Protein AF-A0A812EYT8-F1 (afdb_monomer)

Structure (mmCIF, N/CA/C/O backbone):
data_AF-A0A812EYT8-F1
#
_entry.id   AF-A0A812EYT8-F1
#
loop_
_atom_site.group_PDB
_atom_site.id
_atom_site.type_symbol
_atom_site.label_atom_id
_atom_site.label_alt_id
_atom_site.label_comp_id
_atom_site.label_asym_id
_atom_site.label_entity_id
_atom_site.label_seq_id
_atom_site.pdbx_PDB_ins_code
_atom_site.Cartn_x
_atom_site.Cartn_y
_atom_site.Cartn_z
_atom_site.occupancy
_atom_site.B_iso_or_equiv
_atom_site.auth_seq_id
_atom_site.auth_comp_id
_atom_site.auth_asym_id
_atom_site.auth_atom_id
_atom_site.pdbx_PDB_model_num
ATOM 1 N N . MET A 1 1 ? 37.132 10.161 -86.810 1.00 50.19 1 MET A N 1
ATOM 2 C CA . MET A 1 1 ? 37.418 10.080 -85.357 1.00 50.19 1 MET A CA 1
ATOM 3 C C . MET A 1 1 ? 36.374 9.314 -84.533 1.00 50.19 1 MET A C 1
ATOM 5 O O . MET A 1 1 ? 36.703 8.950 -83.417 1.00 50.19 1 MET A O 1
ATOM 9 N N . LEU A 1 2 ? 35.169 9.003 -85.042 1.00 41.75 2 LEU A N 1
ATOM 10 C CA . LEU A 1 2 ? 34.144 8.268 -84.268 1.00 41.75 2 LEU A CA 1
ATOM 11 C C . LEU A 1 2 ? 34.229 6.723 -84.363 1.00 41.75 2 LEU A C 1
ATOM 13 O O . LEU A 1 2 ? 33.786 6.037 -83.450 1.00 41.75 2 LEU A O 1
ATOM 17 N N . GLY A 1 3 ? 34.845 6.159 -85.412 1.00 46.91 3 GLY A N 1
ATOM 18 C CA . GLY A 1 3 ? 34.936 4.697 -85.600 1.00 46.91 3 GLY A CA 1
ATOM 19 C C . GLY A 1 3 ? 36.041 3.988 -84.799 1.00 46.91 3 GLY A C 1
ATOM 20 O O . GLY A 1 3 ? 35.887 2.832 -84.420 1.00 46.91 3 GLY A O 1
ATOM 21 N N . THR A 1 4 ? 37.146 4.670 -84.490 1.00 48.03 4 THR A N 1
ATOM 22 C CA . THR A 1 4 ? 38.276 4.088 -83.738 1.00 48.03 4 THR A CA 1
ATOM 23 C C . THR A 1 4 ? 38.052 4.089 -82.225 1.00 48.03 4 THR A C 1
ATOM 25 O O . THR A 1 4 ? 38.515 3.183 -81.540 1.00 48.03 4 THR A O 1
ATOM 28 N N . ILE A 1 5 ? 37.281 5.048 -81.703 1.00 48.03 5 ILE A N 1
ATOM 29 C CA . ILE A 1 5 ? 36.939 5.132 -80.276 1.00 48.03 5 ILE A CA 1
ATOM 30 C C . ILE A 1 5 ? 35.943 4.020 -79.895 1.00 48.03 5 ILE A C 1
ATOM 32 O O . ILE A 1 5 ? 36.126 3.350 -78.882 1.00 48.03 5 ILE A O 1
ATOM 36 N N . SER A 1 6 ? 34.949 3.736 -80.746 1.00 55.12 6 SER A N 1
ATOM 37 C CA . SER A 1 6 ? 33.948 2.677 -80.519 1.00 55.12 6 SER A CA 1
ATOM 38 C C . SER A 1 6 ? 34.561 1.270 -80.413 1.00 55.12 6 SER A C 1
ATOM 40 O O . SER A 1 6 ? 34.156 0.481 -79.557 1.00 55.12 6 SER A O 1
ATOM 42 N N . ASN A 1 7 ? 35.595 0.977 -81.208 1.00 54.62 7 ASN A N 1
ATOM 43 C CA . ASN A 1 7 ? 36.263 -0.327 -81.195 1.00 54.62 7 ASN A CA 1
ATOM 44 C C . ASN A 1 7 ? 37.094 -0.561 -79.921 1.00 54.62 7 ASN A C 1
ATOM 46 O O . ASN A 1 7 ? 37.153 -1.682 -79.419 1.00 54.62 7 ASN A O 1
ATOM 50 N N . ILE A 1 8 ? 37.684 0.492 -79.346 1.00 58.50 8 ILE A N 1
ATOM 51 C CA . ILE A 1 8 ? 38.444 0.397 -78.090 1.00 58.50 8 ILE A CA 1
ATOM 52 C C . ILE A 1 8 ? 37.506 0.121 -76.909 1.00 58.50 8 ILE A C 1
ATOM 54 O O . ILE A 1 8 ? 37.803 -0.753 -76.099 1.00 58.50 8 ILE A O 1
ATOM 58 N N . TYR A 1 9 ? 36.347 0.786 -76.837 1.00 56.41 9 TYR A N 1
ATOM 59 C CA . TYR A 1 9 ? 35.366 0.537 -75.773 1.00 56.41 9 TYR A CA 1
ATOM 60 C C . TYR A 1 9 ? 34.752 -0.861 -75.848 1.00 56.41 9 TYR A C 1
ATOM 62 O O . TYR A 1 9 ? 34.592 -1.509 -74.815 1.00 56.41 9 TYR A O 1
ATOM 70 N N . LEU A 1 10 ? 34.460 -1.357 -77.053 1.00 62.00 10 LEU A N 1
ATOM 71 C CA . LEU A 1 10 ? 33.934 -2.710 -77.233 1.00 62.00 10 LEU A CA 1
ATOM 72 C C . LEU A 1 10 ? 34.975 -3.774 -76.855 1.00 62.00 10 LEU A C 1
ATOM 74 O O . LEU A 1 10 ? 34.657 -4.736 -76.158 1.00 62.00 10 LEU A O 1
ATOM 78 N N . THR A 1 11 ? 36.235 -3.561 -77.241 1.00 63.31 11 THR A N 1
ATOM 79 C CA . THR A 1 11 ? 37.340 -4.468 -76.899 1.00 63.31 11 THR A CA 1
ATOM 80 C C . THR A 1 11 ? 37.611 -4.464 -75.393 1.00 63.31 11 THR A C 1
ATOM 82 O O . THR A 1 11 ? 37.747 -5.525 -74.788 1.00 63.31 11 THR A O 1
ATOM 85 N N . LEU A 1 12 ? 37.601 -3.292 -74.752 1.00 57.72 12 LEU A N 1
ATOM 86 C CA . LEU A 1 12 ? 37.785 -3.166 -73.305 1.00 57.72 12 LEU A CA 1
ATOM 87 C C . LEU A 1 12 ? 36.616 -3.791 -72.523 1.00 57.72 12 LEU A C 1
ATOM 89 O O . LEU A 1 12 ? 36.842 -4.477 -71.529 1.00 57.72 12 LEU A O 1
ATOM 93 N N . TYR A 1 13 ? 35.378 -3.636 -73.003 1.00 63.06 13 TYR A N 1
ATOM 94 C CA . TYR A 1 13 ? 34.193 -4.269 -72.419 1.00 63.06 13 TYR A CA 1
ATOM 95 C C . TYR A 1 13 ? 34.270 -5.801 -72.480 1.00 63.06 13 TYR A C 1
ATOM 97 O O . TYR A 1 13 ? 34.048 -6.466 -71.469 1.00 63.06 13 TYR A O 1
ATOM 105 N N . ILE A 1 14 ? 34.653 -6.372 -73.627 1.00 66.50 14 ILE A N 1
ATOM 106 C CA . ILE A 1 14 ? 34.787 -7.828 -73.797 1.00 66.50 14 ILE A CA 1
ATOM 107 C C . ILE A 1 14 ? 35.905 -8.390 -72.902 1.00 66.50 14 ILE A C 1
ATOM 109 O O . ILE A 1 14 ? 35.713 -9.426 -72.262 1.00 66.50 14 ILE A O 1
ATOM 113 N N . VAL A 1 15 ? 37.037 -7.687 -72.786 1.00 67.56 15 VAL A N 1
ATOM 114 C CA . VAL A 1 15 ? 38.154 -8.079 -71.906 1.00 67.56 15 VAL A CA 1
ATOM 115 C C . VAL A 1 15 ? 37.746 -8.038 -70.426 1.00 67.56 15 VAL A C 1
ATOM 117 O O . VAL A 1 15 ? 38.058 -8.969 -69.682 1.00 67.56 15 VAL A O 1
ATOM 120 N N . ILE A 1 16 ? 36.981 -7.025 -69.998 1.00 61.25 16 ILE A N 1
ATOM 121 C CA . ILE A 1 16 ? 36.462 -6.925 -68.622 1.00 61.25 16 ILE A CA 1
ATOM 122 C C . ILE A 1 16 ? 35.454 -8.044 -68.329 1.00 61.25 16 ILE A C 1
ATOM 124 O O . ILE A 1 16 ? 35.546 -8.685 -67.283 1.00 61.25 16 ILE A O 1
ATOM 128 N N . GLN A 1 17 ? 34.534 -8.341 -69.251 1.00 60.84 17 GLN A N 1
ATOM 129 C CA . GLN A 1 17 ? 33.569 -9.438 -69.087 1.00 60.84 17 GLN A CA 1
ATOM 130 C C . GLN A 1 17 ? 34.265 -10.806 -68.993 1.00 60.84 17 GLN A C 1
ATOM 132 O O . GLN A 1 17 ? 33.879 -11.646 -68.177 1.00 60.84 17 GLN A O 1
ATOM 137 N N . PHE A 1 18 ? 35.330 -11.021 -69.771 1.00 63.72 18 PHE A N 1
ATOM 138 C CA . PHE A 1 18 ? 36.139 -12.240 -69.719 1.00 63.72 18 PHE A CA 1
ATOM 139 C C . PHE A 1 18 ? 36.892 -12.386 -68.386 1.00 63.72 18 PHE A C 1
ATOM 141 O O . PHE A 1 18 ? 36.895 -13.467 -67.793 1.00 63.72 18 PHE A O 1
ATOM 148 N N . LEU A 1 19 ? 37.462 -11.294 -67.866 1.00 59.28 19 LEU A N 1
ATOM 149 C CA . LEU A 1 19 ? 38.144 -11.268 -66.567 1.00 59.28 19 LEU A CA 1
ATOM 150 C C . LEU A 1 19 ? 37.174 -11.488 -65.398 1.00 59.28 19 LEU A C 1
ATOM 152 O O . LEU A 1 19 ? 37.464 -12.292 -64.517 1.00 59.28 19 LEU A O 1
ATOM 156 N N . VAL A 1 20 ? 35.996 -10.854 -65.415 1.00 61.56 20 VAL A N 1
ATOM 157 C CA . VAL A 1 20 ? 34.947 -11.046 -64.395 1.00 61.56 20 VAL A CA 1
ATOM 158 C C . VAL A 1 20 ? 34.454 -12.494 -64.389 1.00 61.56 20 VAL A C 1
ATOM 160 O O . VAL A 1 20 ? 34.331 -13.097 -63.323 1.00 61.56 20 VAL A O 1
ATOM 163 N N . LYS A 1 21 ? 34.238 -13.096 -65.564 1.00 56.69 21 LYS A N 1
ATOM 164 C CA . LYS A 1 21 ? 33.795 -14.492 -65.681 1.00 56.69 21 LYS A CA 1
ATOM 165 C C . LYS A 1 21 ? 34.841 -15.487 -65.157 1.00 56.69 21 LYS A C 1
ATOM 167 O O . LYS A 1 21 ? 34.458 -16.421 -64.457 1.00 56.69 21 LYS A O 1
ATOM 172 N N . ASN A 1 22 ? 36.131 -15.256 -65.421 1.00 54.12 22 ASN A N 1
ATOM 173 C CA . ASN A 1 22 ? 37.239 -16.070 -64.892 1.00 54.12 22 ASN A CA 1
ATOM 174 C C . ASN A 1 22 ? 37.481 -15.875 -63.384 1.00 54.12 22 ASN A C 1
ATOM 176 O O . ASN A 1 22 ? 37.953 -16.785 -62.707 1.00 54.12 22 ASN A O 1
ATOM 180 N N . LEU A 1 23 ? 37.141 -14.709 -62.828 1.00 52.75 23 LEU A N 1
ATOM 181 C CA . LEU A 1 23 ? 37.264 -14.459 -61.390 1.00 52.75 23 LEU A CA 1
ATOM 182 C C . LEU A 1 23 ? 36.127 -15.118 -60.585 1.00 52.75 23 LEU A C 1
ATOM 184 O O . LEU A 1 23 ? 36.310 -15.505 -59.432 1.00 52.75 23 LEU A O 1
ATOM 188 N N . LEU A 1 24 ? 34.950 -15.288 -61.196 1.00 52.38 24 LEU A N 1
ATOM 189 C CA . LEU A 1 24 ? 33.771 -15.909 -60.578 1.00 52.38 24 LEU A CA 1
ATOM 190 C C . LEU A 1 24 ? 33.884 -17.435 -60.409 1.00 52.38 24 LEU A C 1
ATOM 192 O O . LEU A 1 24 ? 33.120 -18.002 -59.617 1.00 52.38 24 LEU A O 1
ATOM 196 N N . THR A 1 25 ? 34.811 -18.090 -61.118 1.00 54.66 25 THR A N 1
ATOM 197 C CA . THR A 1 25 ? 35.037 -19.546 -61.076 1.00 54.66 25 THR A CA 1
ATOM 198 C C . THR A 1 25 ? 35.996 -19.996 -59.972 1.00 54.66 25 THR A C 1
ATOM 200 O O . THR A 1 25 ? 36.018 -21.182 -59.652 1.00 54.66 25 THR A O 1
ATOM 203 N N . HIS A 1 26 ? 36.716 -19.080 -59.313 1.00 49.72 26 HIS A N 1
ATOM 204 C CA . HIS A 1 26 ? 37.640 -19.421 -58.229 1.00 49.72 26 HIS A CA 1
ATOM 205 C C . HIS A 1 26 ? 37.241 -18.788 -56.886 1.00 49.72 26 HIS A C 1
ATOM 207 O O . HIS A 1 26 ? 37.546 -17.645 -56.571 1.00 49.72 26 HIS A O 1
ATOM 213 N N . THR A 1 27 ? 36.606 -19.622 -56.053 1.00 47.91 27 THR A N 1
ATOM 214 C CA . THR A 1 27 ? 36.350 -19.478 -54.603 1.00 47.91 27 THR A CA 1
ATOM 215 C C . THR A 1 27 ? 35.441 -18.332 -54.118 1.00 47.91 27 THR A C 1
ATOM 217 O O . THR A 1 27 ? 35.587 -17.157 -54.439 1.00 47.91 27 THR A O 1
ATOM 220 N N . ARG A 1 28 ? 34.485 -18.703 -53.247 1.00 51.97 28 ARG A N 1
ATOM 221 C CA . ARG A 1 28 ? 33.400 -17.867 -52.686 1.00 51.97 28 ARG A CA 1
ATOM 222 C C . ARG A 1 28 ? 33.843 -16.554 -52.015 1.00 51.97 28 ARG A C 1
ATOM 224 O O . ARG A 1 28 ? 33.017 -15.651 -51.914 1.00 51.97 28 ARG A O 1
ATOM 231 N N . ALA A 1 29 ? 35.097 -16.425 -51.581 1.00 45.94 29 ALA A N 1
ATOM 232 C CA . ALA A 1 29 ? 35.590 -15.247 -50.863 1.00 45.94 29 ALA A CA 1
ATOM 233 C C . ALA A 1 29 ? 35.695 -13.982 -51.744 1.00 45.94 29 ALA A C 1
ATOM 235 O O . ALA A 1 29 ? 35.451 -12.883 -51.254 1.00 45.94 29 ALA A O 1
ATOM 236 N N . MET A 1 30 ? 35.953 -14.114 -53.052 1.00 46.06 30 MET A N 1
ATOM 237 C CA . MET A 1 30 ? 36.135 -12.951 -53.942 1.00 46.06 30 MET A CA 1
ATOM 238 C C . MET A 1 30 ? 34.827 -12.375 -54.513 1.00 46.06 30 MET A C 1
ATOM 240 O O . MET A 1 30 ? 34.820 -11.264 -55.043 1.00 46.06 30 MET A O 1
ATOM 244 N N . LYS A 1 31 ? 33.687 -13.067 -54.353 1.00 49.38 31 LYS A N 1
ATOM 245 C CA . LYS A 1 31 ? 32.373 -12.578 -54.819 1.00 49.38 31 LYS A CA 1
ATOM 246 C C . LYS A 1 31 ? 31.854 -11.376 -54.023 1.00 49.38 31 LYS A C 1
ATOM 248 O O . LYS A 1 31 ? 31.153 -10.547 -54.590 1.00 49.38 31 LYS A O 1
ATOM 253 N N . LYS A 1 32 ? 32.209 -11.252 -52.738 1.00 47.34 32 LYS A N 1
ATOM 254 C CA . LYS A 1 32 ? 31.782 -10.119 -51.894 1.00 47.34 32 LYS A CA 1
ATOM 255 C C . LYS A 1 32 ? 32.550 -8.829 -52.206 1.00 47.34 32 LYS A C 1
ATOM 257 O O . LYS A 1 32 ? 31.943 -7.765 -52.216 1.00 47.34 32 LYS A O 1
ATOM 262 N N . SER A 1 33 ? 33.839 -8.924 -52.533 1.00 43.66 33 SER A N 1
ATOM 263 C CA . SER A 1 33 ? 34.664 -7.752 -52.864 1.00 43.66 33 SER A CA 1
ATOM 264 C C . SER A 1 33 ? 34.426 -7.227 -54.286 1.00 43.66 33 SER A C 1
ATOM 266 O O . SER A 1 33 ? 34.557 -6.031 -54.524 1.00 43.66 33 SER A O 1
ATOM 268 N N . LEU A 1 34 ? 34.026 -8.087 -55.233 1.00 41.19 34 LEU A N 1
ATOM 269 C CA . LEU A 1 34 ? 33.801 -7.688 -56.630 1.00 41.19 34 LEU A CA 1
ATOM 270 C C . LEU A 1 34 ? 32.491 -6.904 -56.839 1.00 41.19 34 LEU A C 1
ATOM 272 O O . LEU A 1 34 ? 32.457 -5.997 -57.666 1.00 41.19 34 LEU A O 1
ATOM 276 N N . ILE A 1 35 ? 31.449 -7.185 -56.046 1.00 46.00 35 ILE A N 1
ATOM 277 C CA . ILE A 1 35 ? 30.173 -6.441 -56.077 1.00 46.00 35 ILE A CA 1
ATOM 278 C C . ILE A 1 35 ? 30.385 -4.959 -55.725 1.00 46.00 35 ILE A C 1
ATOM 280 O O . ILE A 1 35 ? 29.718 -4.092 -56.280 1.00 46.00 35 ILE A O 1
ATOM 284 N N . ILE A 1 36 ? 31.359 -4.655 -54.863 1.00 42.28 36 ILE A N 1
ATOM 285 C CA . ILE A 1 36 ? 31.684 -3.285 -54.439 1.00 42.28 36 ILE A CA 1
ATOM 286 C C . ILE A 1 36 ? 32.348 -2.484 -55.576 1.00 42.28 36 ILE A C 1
ATOM 288 O O . ILE A 1 36 ? 32.107 -1.287 -55.710 1.00 42.28 36 ILE A O 1
ATOM 292 N N . ILE A 1 37 ? 33.142 -3.132 -56.437 1.00 38.25 37 ILE A N 1
ATOM 293 C CA . ILE A 1 37 ? 33.906 -2.448 -57.496 1.00 38.25 37 ILE A CA 1
ATOM 294 C C . ILE A 1 37 ? 33.034 -2.138 -58.723 1.00 38.25 37 ILE A C 1
ATOM 296 O O . ILE A 1 37 ? 33.212 -1.099 -59.356 1.00 38.25 37 ILE A O 1
ATOM 300 N N . THR A 1 38 ? 32.047 -2.979 -59.050 1.00 41.59 38 THR A N 1
ATOM 301 C CA . THR A 1 38 ? 31.161 -2.739 -60.209 1.00 41.59 38 THR A CA 1
ATOM 302 C C . THR A 1 38 ? 30.223 -1.535 -60.006 1.00 41.59 38 THR A C 1
ATOM 304 O O . THR A 1 38 ? 29.775 -0.938 -60.980 1.00 41.59 38 THR A O 1
ATOM 307 N N . VAL A 1 39 ? 29.975 -1.123 -58.757 1.00 43.66 39 VAL A N 1
ATOM 308 C CA . VAL A 1 39 ? 29.060 -0.018 -58.401 1.00 43.66 39 VAL A CA 1
ATOM 309 C C . VAL A 1 39 ? 29.692 1.377 -58.576 1.00 43.66 39 VAL A C 1
ATOM 311 O O . VAL A 1 39 ? 28.972 2.356 -58.739 1.00 43.66 39 VAL A O 1
ATOM 314 N N . LEU A 1 40 ? 31.023 1.495 -58.634 1.00 41.22 40 LEU A N 1
ATOM 315 C CA . LEU A 1 40 ? 31.718 2.789 -58.769 1.00 41.22 40 LEU A CA 1
ATOM 316 C C . LEU A 1 40 ? 31.874 3.297 -60.218 1.00 41.22 40 LEU A C 1
ATOM 318 O O . LEU A 1 40 ? 32.286 4.437 -60.415 1.00 41.22 40 LEU A O 1
ATOM 322 N N . LEU A 1 41 ? 31.537 2.490 -61.233 1.00 42.75 41 LEU A N 1
ATOM 323 C CA . LEU A 1 41 ? 31.774 2.813 -62.653 1.00 42.75 41 LEU A CA 1
ATOM 324 C C . LEU A 1 41 ? 30.512 3.177 -63.454 1.00 42.75 41 LEU A C 1
ATOM 326 O O . LEU A 1 41 ? 30.610 3.431 -64.653 1.00 42.75 41 LEU A O 1
ATOM 330 N N . ILE A 1 42 ? 29.338 3.248 -62.816 1.00 49.03 42 ILE A N 1
ATOM 331 C CA . ILE A 1 42 ? 28.075 3.618 -63.479 1.00 49.03 42 ILE A CA 1
ATOM 332 C C . ILE A 1 42 ? 27.404 4.790 -62.737 1.00 49.03 42 ILE A C 1
ATOM 334 O O . ILE A 1 42 ? 26.366 4.611 -62.111 1.00 49.03 42 ILE A O 1
ATOM 338 N N . PRO A 1 43 ? 27.961 6.018 -62.759 1.00 44.84 43 PRO A N 1
ATOM 339 C CA . PRO A 1 43 ? 27.381 7.139 -62.018 1.00 44.84 43 PRO A CA 1
ATOM 340 C C . PRO A 1 43 ? 26.168 7.781 -62.713 1.00 44.84 43 PRO A C 1
ATOM 342 O O . PRO A 1 43 ? 25.674 8.802 -62.246 1.00 44.84 43 PRO A O 1
ATOM 345 N N . SER A 1 44 ? 25.655 7.216 -63.812 1.00 45.19 44 SER A N 1
ATOM 346 C CA . SER A 1 44 ? 24.404 7.701 -64.401 1.00 45.19 44 SER A CA 1
ATOM 347 C C . SER A 1 44 ? 23.253 6.808 -63.951 1.00 45.19 44 SER A C 1
ATOM 349 O O . SER A 1 44 ? 23.136 5.662 -64.370 1.00 45.19 44 SER A O 1
ATOM 351 N N . LEU A 1 45 ? 22.405 7.375 -63.089 1.00 39.41 45 LEU A N 1
ATOM 352 C CA . LEU A 1 45 ? 21.141 6.799 -62.626 1.00 39.41 45 LEU A CA 1
ATOM 353 C C . LEU A 1 45 ? 21.247 5.725 -61.523 1.00 39.41 45 LEU A C 1
ATOM 355 O O . LEU A 1 45 ? 20.546 4.716 -61.553 1.00 39.41 45 LEU A O 1
ATOM 359 N N . ILE A 1 46 ? 22.081 5.948 -60.499 1.00 41.81 46 ILE A N 1
ATOM 360 C CA . ILE A 1 46 ? 22.037 5.124 -59.280 1.00 41.81 46 ILE A CA 1
ATOM 361 C C . ILE A 1 46 ? 20.799 5.525 -58.477 1.00 41.81 46 ILE A C 1
ATOM 363 O O . ILE A 1 46 ? 20.805 6.469 -57.686 1.00 41.81 46 ILE A O 1
ATOM 367 N N . GLY A 1 47 ? 19.720 4.780 -58.707 1.00 34.66 47 GLY A N 1
ATOM 368 C CA . GLY A 1 47 ? 18.655 4.628 -57.736 1.00 34.66 47 GLY A CA 1
ATOM 369 C C . GLY A 1 47 ? 19.261 4.225 -56.395 1.00 34.66 47 GLY A C 1
ATOM 370 O O . GLY A 1 47 ? 19.996 3.245 -56.303 1.00 34.66 47 GLY A O 1
ATOM 371 N N . LEU A 1 48 ? 18.973 5.055 -55.397 1.00 37.69 48 LEU A N 1
ATOM 372 C CA . LEU A 1 48 ? 18.913 4.770 -53.969 1.00 37.69 48 LEU A CA 1
ATOM 373 C C . LEU A 1 48 ? 19.133 3.278 -53.643 1.00 37.69 48 LEU A C 1
ATOM 375 O O . LEU A 1 48 ? 18.202 2.474 -53.677 1.00 37.69 48 LEU A O 1
ATOM 379 N N . VAL A 1 49 ? 20.381 2.899 -53.353 1.00 39.00 49 VAL A N 1
ATOM 380 C CA . VAL A 1 49 ? 20.706 1.553 -52.870 1.00 39.00 49 VAL A CA 1
ATOM 381 C C . VAL A 1 49 ? 20.170 1.451 -51.448 1.00 39.00 49 VAL A C 1
ATOM 383 O O . VAL A 1 49 ? 20.809 1.872 -50.485 1.00 39.00 49 VAL A O 1
ATOM 386 N N . TYR A 1 50 ? 18.961 0.910 -51.324 1.00 38.38 50 TYR A N 1
ATOM 387 C CA . TYR A 1 50 ? 18.450 0.406 -50.062 1.00 38.38 50 TYR A CA 1
ATOM 388 C C . TYR A 1 50 ? 19.333 -0.769 -49.644 1.00 38.38 50 TYR A C 1
ATOM 390 O O . TYR A 1 50 ? 19.235 -1.868 -50.187 1.00 38.38 50 TYR A O 1
ATOM 398 N N . ALA A 1 51 ? 20.215 -0.544 -48.674 1.00 41.41 51 ALA A N 1
ATOM 399 C CA . ALA A 1 51 ? 20.848 -1.629 -47.945 1.00 41.41 51 ALA A CA 1
ATOM 400 C C . ALA A 1 51 ? 19.783 -2.292 -47.057 1.00 41.41 51 ALA A C 1
ATOM 402 O O . ALA A 1 51 ? 19.663 -1.986 -45.875 1.00 41.41 51 ALA A O 1
ATOM 403 N N . THR A 1 52 ? 18.965 -3.182 -47.620 1.00 46.62 52 THR A N 1
ATOM 404 C CA . THR A 1 52 ? 18.167 -4.104 -46.808 1.00 46.62 52 THR A CA 1
ATOM 405 C C . THR A 1 52 ? 19.082 -5.245 -46.392 1.00 46.62 52 THR A C 1
ATOM 407 O O . THR A 1 52 ? 19.135 -6.293 -47.038 1.00 46.62 52 THR A O 1
ATOM 410 N N . THR A 1 53 ? 19.855 -5.033 -45.330 1.00 52.59 53 THR A N 1
ATOM 411 C CA . THR A 1 53 ? 20.480 -6.140 -44.606 1.00 52.59 53 THR A CA 1
ATOM 412 C C . THR A 1 53 ? 19.336 -6.926 -43.971 1.00 52.59 53 THR A C 1
ATOM 414 O O . THR A 1 53 ? 18.813 -6.542 -42.929 1.00 52.59 53 THR A O 1
ATOM 417 N N . LEU A 1 54 ? 18.856 -7.963 -44.659 1.00 53.53 54 LEU A N 1
ATOM 418 C CA . LEU A 1 54 ? 17.857 -8.878 -44.117 1.00 53.53 54 LEU A CA 1
ATOM 419 C C . LEU A 1 54 ? 18.518 -9.610 -42.945 1.00 53.53 54 LEU A C 1
ATOM 421 O O . LEU A 1 54 ? 19.406 -10.430 -43.162 1.00 53.53 54 LEU A O 1
ATOM 425 N N . ILE A 1 55 ? 18.134 -9.259 -41.718 1.00 67.88 55 ILE A N 1
ATOM 426 C CA . ILE A 1 55 ? 18.486 -10.022 -40.517 1.00 67.88 55 ILE A CA 1
ATOM 427 C C . ILE A 1 55 ? 17.804 -11.386 -40.681 1.00 67.88 55 ILE A C 1
ATOM 429 O O . ILE A 1 55 ? 16.578 -11.454 -40.790 1.00 67.88 55 ILE A O 1
ATOM 433 N N . GLY A 1 56 ? 18.593 -12.450 -40.814 1.00 62.91 56 GLY A N 1
ATOM 434 C CA . GLY A 1 56 ? 18.096 -13.805 -41.015 1.00 62.91 56 GLY A CA 1
ATOM 435 C C . GLY A 1 56 ? 17.500 -14.387 -39.735 1.00 62.91 56 GLY A C 1
ATOM 436 O O . GLY A 1 56 ? 17.761 -13.924 -38.625 1.00 62.91 56 GLY A O 1
ATOM 437 N N . SER A 1 57 ? 16.695 -15.441 -39.870 1.00 72.38 57 SER A N 1
ATOM 438 C CA . SER A 1 57 ? 16.208 -16.192 -38.710 1.00 72.38 57 SER A CA 1
ATOM 439 C C . SER A 1 57 ? 17.386 -16.799 -37.938 1.00 72.38 57 SER A C 1
ATOM 441 O O . SER A 1 57 ? 18.130 -17.600 -38.503 1.00 72.38 57 SER A O 1
ATOM 443 N N . GLY A 1 58 ? 17.524 -16.455 -36.656 1.00 70.06 58 GLY A N 1
ATOM 444 C CA . GLY A 1 58 ? 18.595 -16.954 -35.785 1.00 70.06 58 GLY A CA 1
ATOM 445 C C . GLY A 1 58 ? 19.860 -16.090 -35.749 1.00 70.06 58 GLY A C 1
ATOM 446 O O . GLY A 1 58 ? 20.779 -16.421 -35.004 1.00 70.06 58 GLY A O 1
ATOM 447 N N . ASP A 1 59 ? 19.912 -14.985 -36.501 1.00 81.75 59 ASP A N 1
ATOM 448 C CA . ASP A 1 59 ? 20.995 -14.011 -36.370 1.00 81.75 59 ASP A CA 1
ATOM 449 C C . ASP A 1 59 ? 20.874 -13.254 -35.039 1.00 81.75 59 ASP A C 1
ATOM 451 O O . ASP A 1 59 ? 19.816 -12.722 -34.693 1.00 81.75 59 ASP A O 1
ATOM 455 N N . ASN A 1 60 ? 21.984 -13.157 -34.305 1.00 81.06 60 ASN A N 1
ATOM 456 C CA . ASN A 1 60 ? 22.073 -12.288 -33.136 1.00 81.06 60 ASN A CA 1
ATOM 457 C C . ASN A 1 60 ? 22.242 -10.833 -33.585 1.00 81.06 60 ASN A C 1
ATOM 459 O O . ASN A 1 60 ? 23.115 -10.517 -34.398 1.00 81.06 60 ASN A O 1
ATOM 463 N N . VAL A 1 61 ? 21.453 -9.931 -33.004 1.00 79.12 61 VAL A N 1
ATOM 464 C CA . VAL A 1 61 ? 21.594 -8.488 -33.219 1.00 79.12 61 VAL A CA 1
ATOM 465 C C . VAL A 1 61 ? 22.339 -7.890 -32.035 1.00 79.12 61 VAL A C 1
ATOM 467 O O . VAL A 1 61 ? 21.785 -7.733 -30.951 1.00 79.12 61 VAL A O 1
ATOM 470 N N . ASN A 1 62 ? 23.604 -7.536 -32.252 1.00 79.75 62 ASN A N 1
ATOM 471 C CA . ASN A 1 62 ? 24.386 -6.810 -31.258 1.00 79.75 62 ASN A CA 1
ATOM 472 C C . ASN A 1 62 ? 24.010 -5.326 -31.298 1.00 79.75 62 ASN A C 1
ATOM 474 O O . ASN A 1 62 ? 24.077 -4.702 -32.358 1.00 79.75 62 ASN A O 1
ATOM 478 N N . ILE A 1 63 ? 23.676 -4.747 -30.144 1.00 83.00 63 ILE A N 1
ATOM 479 C CA . ILE A 1 63 ? 23.547 -3.297 -29.974 1.00 83.00 63 ILE A CA 1
ATOM 480 C C . ILE A 1 63 ? 24.893 -2.800 -29.434 1.00 83.00 63 ILE A C 1
ATOM 482 O O . ILE A 1 63 ? 25.229 -3.108 -28.293 1.00 83.00 63 ILE A O 1
ATOM 486 N N . PRO A 1 64 ? 25.706 -2.069 -30.217 1.00 85.38 64 PRO A N 1
ATOM 487 C CA . PRO A 1 64 ? 26.976 -1.565 -29.710 1.00 85.38 64 PRO A CA 1
ATOM 488 C C . PRO A 1 64 ? 26.761 -0.615 -28.529 1.00 85.38 64 PRO A C 1
ATOM 490 O O . PRO A 1 64 ? 25.794 0.152 -28.514 1.00 85.38 64 PRO A O 1
ATOM 493 N N . VAL A 1 65 ? 27.702 -0.604 -27.583 1.00 91.12 65 VAL A N 1
ATOM 494 C CA . VAL A 1 65 ? 27.702 0.352 -26.468 1.00 91.12 65 VAL A CA 1
ATOM 495 C C . VAL A 1 65 ? 27.551 1.787 -26.995 1.00 91.12 65 VAL A C 1
ATOM 497 O O . VAL A 1 65 ? 28.171 2.187 -27.983 1.00 91.12 65 VAL A O 1
ATOM 500 N N . GLY A 1 66 ? 26.674 2.560 -26.360 1.00 91.12 66 GLY A N 1
ATOM 501 C CA . GLY A 1 66 ? 26.324 3.924 -26.743 1.00 91.12 66 GLY A CA 1
ATOM 502 C C . GLY A 1 66 ? 25.307 4.031 -27.886 1.00 91.12 66 GLY A C 1
ATOM 503 O O . GLY A 1 66 ? 24.867 5.142 -28.188 1.00 91.12 66 GLY A O 1
ATOM 504 N N . LYS A 1 67 ? 24.896 2.925 -28.520 1.00 89.56 67 LYS A N 1
ATOM 505 C CA . LYS A 1 67 ? 23.883 2.924 -29.587 1.00 89.56 67 LYS A CA 1
ATOM 506 C C . LYS A 1 67 ? 22.511 2.515 -29.068 1.00 89.56 67 LYS A C 1
ATOM 508 O O . LYS A 1 67 ? 22.382 1.720 -28.143 1.00 89.56 67 LYS A O 1
ATOM 513 N N . LYS A 1 68 ? 21.482 3.090 -29.689 1.00 92.38 68 LYS A N 1
ATOM 514 C CA . LYS A 1 68 ? 20.075 2.819 -29.393 1.00 92.38 68 LYS A CA 1
ATOM 515 C C . LYS A 1 68 ? 19.489 1.926 -30.476 1.00 92.38 68 LYS A C 1
ATOM 517 O O . LYS A 1 68 ? 19.754 2.142 -31.658 1.00 92.38 68 LYS A O 1
ATOM 522 N N . PHE A 1 69 ? 18.663 0.978 -30.068 1.00 92.44 69 PHE A N 1
ATOM 523 C CA . PHE A 1 69 ? 17.772 0.237 -30.943 1.00 92.44 69 PHE A CA 1
ATOM 524 C C . PHE A 1 69 ? 16.362 0.801 -30.778 1.00 92.44 69 PHE A C 1
ATOM 526 O O . PHE A 1 69 ? 15.712 0.569 -29.760 1.00 92.44 69 PHE A O 1
ATOM 5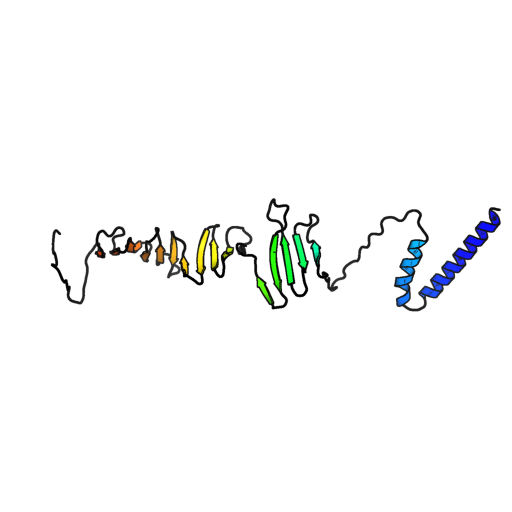33 N N . PHE A 1 70 ? 15.926 1.611 -31.742 1.00 92.06 70 PHE A N 1
ATOM 534 C CA . PHE A 1 70 ? 14.602 2.229 -31.716 1.00 92.06 70 PHE A CA 1
ATOM 535 C C . PHE A 1 70 ? 13.525 1.20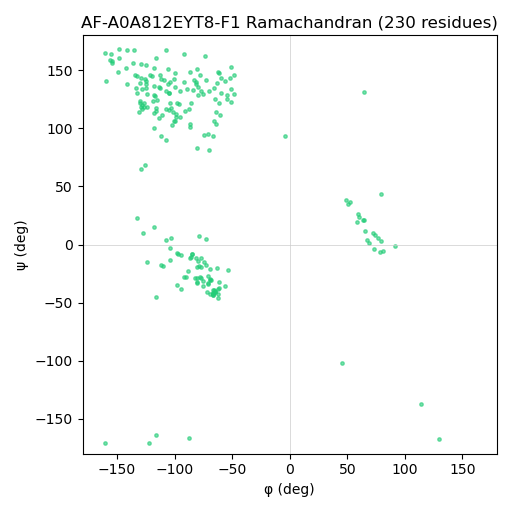1 -32.066 1.00 92.06 70 PHE A C 1
ATOM 537 O O . PHE A 1 70 ? 13.638 0.488 -33.060 1.00 92.06 70 PHE A O 1
ATOM 544 N N . LEU A 1 71 ? 12.495 1.132 -31.227 1.00 91.31 71 LEU A N 1
ATOM 545 C CA . LEU A 1 71 ? 11.347 0.233 -31.364 1.00 91.31 71 LEU A CA 1
ATOM 546 C C . LEU A 1 71 ? 10.170 0.908 -32.081 1.00 91.31 71 LEU A C 1
ATOM 548 O O . LEU A 1 71 ? 9.194 0.249 -32.428 1.00 91.31 71 LEU A O 1
ATOM 552 N N . ASP A 1 72 ? 10.262 2.219 -32.301 1.00 87.56 72 ASP A N 1
ATOM 553 C CA . ASP A 1 72 ? 9.285 3.021 -33.020 1.00 87.56 72 ASP A CA 1
ATOM 554 C C . ASP A 1 72 ? 9.960 3.985 -34.008 1.00 87.56 72 ASP A C 1
ATOM 556 O O . ASP A 1 72 ? 11.173 4.203 -33.999 1.00 87.56 72 ASP A O 1
ATOM 560 N N . SER A 1 73 ? 9.155 4.572 -34.895 1.00 88.44 73 SER A N 1
ATOM 561 C CA . SER A 1 73 ? 9.632 5.525 -35.901 1.00 88.44 73 SER A CA 1
ATOM 562 C C . SER A 1 73 ? 9.813 6.948 -35.365 1.00 88.44 73 SER A C 1
ATOM 564 O O . SER A 1 73 ? 10.360 7.797 -36.064 1.00 88.44 73 SER A O 1
ATOM 566 N N . ASN A 1 74 ? 9.319 7.244 -34.160 1.00 88.12 74 ASN A N 1
ATOM 567 C CA . ASN A 1 74 ? 9.312 8.592 -33.583 1.00 88.12 74 ASN A CA 1
ATOM 568 C C . ASN A 1 74 ? 10.401 8.790 -32.509 1.00 88.12 74 ASN A C 1
ATOM 570 O O . ASN A 1 74 ? 10.488 9.868 -31.922 1.00 88.12 74 ASN A O 1
ATOM 574 N N . SER A 1 75 ? 11.263 7.787 -32.313 1.00 89.88 75 SER A N 1
ATOM 575 C CA . SER A 1 75 ? 12.381 7.766 -31.366 1.00 89.88 75 SER A CA 1
ATOM 576 C C . SER A 1 75 ? 11.985 7.829 -29.885 1.00 89.88 75 SER A C 1
ATOM 578 O O . SER A 1 75 ? 12.814 8.209 -29.051 1.00 89.88 75 SER A O 1
ATOM 580 N N . LYS A 1 76 ? 10.743 7.478 -29.531 1.00 90.62 76 LYS A N 1
ATOM 581 C CA . LYS A 1 76 ? 10.240 7.581 -28.151 1.00 90.62 76 LYS A CA 1
ATOM 582 C C . LYS A 1 76 ? 10.425 6.308 -27.338 1.00 90.62 76 LYS A C 1
ATOM 584 O O . LYS A 1 76 ? 10.594 6.392 -26.120 1.00 90.62 76 LYS A O 1
ATOM 589 N N . SER A 1 77 ? 10.456 5.161 -28.001 1.00 93.25 77 SER A N 1
ATOM 590 C CA . SER A 1 77 ? 10.683 3.850 -27.411 1.00 93.25 77 SER A CA 1
ATOM 591 C C . SER A 1 77 ? 11.936 3.217 -27.994 1.00 93.25 77 SER A C 1
ATOM 593 O O . SER A 1 77 ? 12.076 3.065 -29.208 1.00 93.25 77 SER A O 1
ATOM 595 N N . TYR A 1 78 ? 12.878 2.850 -27.130 1.00 94.31 78 TYR A N 1
ATOM 596 C CA . TYR A 1 78 ? 14.138 2.249 -27.555 1.00 94.31 78 TYR A CA 1
ATOM 597 C C . TYR A 1 78 ? 14.786 1.412 -26.456 1.00 94.31 78 TYR A C 1
ATOM 599 O O . TYR A 1 78 ? 14.550 1.619 -25.267 1.00 94.31 78 TYR A O 1
ATOM 607 N N . ILE A 1 79 ? 15.657 0.502 -26.878 1.00 94.62 79 ILE A N 1
ATOM 608 C CA . ILE A 1 79 ? 16.603 -0.208 -26.017 1.00 94.62 79 ILE A CA 1
ATOM 609 C C . ILE A 1 79 ? 17.959 0.478 -26.158 1.00 94.62 79 ILE A C 1
ATOM 611 O O . ILE A 1 79 ? 18.379 0.816 -27.268 1.00 94.62 79 ILE A O 1
ATOM 615 N N . TRP A 1 80 ? 18.643 0.717 -25.048 1.00 94.19 80 TRP A N 1
ATOM 616 C CA . TRP A 1 80 ? 19.944 1.370 -25.026 1.00 94.19 80 TRP A CA 1
ATOM 617 C C . TRP A 1 80 ? 20.917 0.612 -24.137 1.00 94.19 80 TRP A C 1
ATOM 619 O O . TRP A 1 80 ? 20.587 0.244 -23.016 1.00 94.19 80 TRP A O 1
ATOM 629 N N . GLN A 1 81 ? 22.135 0.422 -24.635 1.00 92.38 81 GLN A N 1
ATOM 630 C CA . GLN A 1 81 ? 23.256 -0.078 -23.853 1.00 92.38 81 GLN A CA 1
ATOM 631 C C . GLN A 1 81 ? 24.228 1.082 -23.593 1.00 92.38 81 GLN A C 1
ATOM 633 O O . GLN A 1 81 ? 25.082 1.354 -24.440 1.00 92.38 81 GLN A O 1
ATOM 638 N N . PRO A 1 82 ? 24.085 1.842 -22.491 1.00 90.38 82 PRO A N 1
ATOM 639 C CA . PRO A 1 82 ? 24.920 3.019 -22.240 1.00 90.38 82 PRO A CA 1
ATOM 640 C C . PRO A 1 82 ? 26.385 2.660 -21.954 1.00 90.38 82 PRO A C 1
ATOM 642 O O . PRO A 1 82 ? 27.282 3.424 -22.300 1.00 90.38 82 PRO A O 1
ATOM 645 N N . PHE A 1 83 ? 26.622 1.492 -21.360 1.00 90.06 83 PHE A N 1
ATOM 646 C CA . PHE A 1 83 ? 27.932 0.923 -21.047 1.00 90.06 83 PHE A CA 1
ATOM 647 C C . PHE A 1 83 ? 27.860 -0.604 -21.126 1.00 90.06 83 PHE A C 1
ATOM 649 O O . PHE A 1 83 ? 26.779 -1.183 -21.260 1.00 90.06 83 PHE A O 1
ATOM 656 N N . GLU A 1 84 ? 29.016 -1.261 -21.104 1.00 89.50 84 GLU A N 1
ATOM 657 C CA . GLU A 1 84 ? 29.086 -2.719 -21.030 1.00 89.50 84 GLU A CA 1
ATOM 658 C C . GLU A 1 84 ? 28.334 -3.228 -19.792 1.00 89.50 84 GLU A C 1
ATOM 660 O O . GLU A 1 84 ? 28.308 -2.567 -18.753 1.00 89.50 84 GLU A O 1
ATOM 665 N N . GLY A 1 85 ? 27.623 -4.343 -19.945 1.00 87.38 85 GLY A N 1
ATOM 666 C CA . GLY A 1 85 ? 26.911 -4.956 -18.832 1.00 87.38 85 GLY A CA 1
ATOM 667 C C . GLY A 1 85 ? 25.654 -4.236 -18.337 1.00 87.38 85 GLY A C 1
ATOM 668 O O . GLY A 1 85 ? 25.125 -4.616 -17.296 1.00 87.38 85 GLY A O 1
ATOM 669 N N . ARG A 1 86 ? 25.130 -3.218 -19.035 1.00 90.81 86 ARG A N 1
ATOM 670 C CA . ARG A 1 86 ? 23.829 -2.608 -18.706 1.00 90.81 86 ARG A CA 1
ATOM 671 C C . ARG A 1 86 ? 22.950 -2.432 -19.934 1.00 90.81 86 ARG A C 1
ATOM 673 O O . ARG A 1 86 ? 23.361 -1.804 -20.901 1.00 90.81 86 ARG A O 1
ATOM 680 N N . VAL A 1 87 ? 21.701 -2.876 -19.838 1.00 92.19 87 VAL A N 1
ATOM 681 C CA . VAL A 1 87 ? 20.651 -2.623 -20.828 1.00 92.19 87 VAL A CA 1
ATOM 682 C C . VAL A 1 87 ? 19.526 -1.828 -20.179 1.00 92.19 87 VAL A C 1
ATOM 684 O O . VAL A 1 87 ? 19.004 -2.207 -19.133 1.00 92.19 87 VAL A O 1
ATOM 687 N N . GLU A 1 88 ? 19.143 -0.728 -20.812 1.00 93.69 88 GLU A N 1
ATOM 688 C CA . GLU A 1 88 ? 18.068 0.155 -20.375 1.00 93.69 88 GLU A CA 1
ATOM 689 C C . GLU A 1 88 ? 16.960 0.195 -21.432 1.00 93.69 88 GLU A C 1
ATOM 691 O O . GLU A 1 88 ? 17.217 0.322 -22.632 1.00 93.69 88 GLU A O 1
ATOM 696 N N . PHE A 1 89 ? 15.712 0.121 -20.984 1.00 93.06 89 PHE A N 1
ATOM 697 C CA . PHE A 1 89 ? 14.525 0.246 -21.824 1.00 93.06 89 PHE A CA 1
ATOM 698 C C . PHE A 1 89 ? 13.902 1.614 -21.586 1.00 93.06 89 PHE A C 1
ATOM 700 O O . PHE A 1 89 ? 13.675 2.013 -20.442 1.00 93.06 89 PHE A O 1
ATOM 707 N N . TYR A 1 90 ? 13.606 2.329 -22.665 1.00 92.88 90 TYR A N 1
ATOM 708 C CA . TYR A 1 90 ? 13.019 3.660 -22.625 1.00 92.88 90 TYR A CA 1
ATOM 709 C C . TYR A 1 90 ? 11.667 3.688 -23.323 1.00 92.88 90 TYR A C 1
ATOM 711 O O . TYR A 1 90 ? 11.462 3.034 -24.345 1.00 92.88 90 TYR A O 1
ATOM 719 N N . THR A 1 91 ? 10.763 4.498 -22.782 1.00 91.12 91 THR A N 1
ATOM 720 C CA . THR A 1 91 ? 9.474 4.846 -23.388 1.00 91.12 91 THR A CA 1
ATOM 721 C C . THR A 1 91 ? 9.081 6.261 -22.963 1.00 91.12 91 THR A C 1
ATOM 723 O O . THR A 1 91 ? 9.441 6.722 -21.876 1.00 91.12 91 THR A O 1
ATOM 726 N N . SER A 1 92 ? 8.373 6.992 -23.822 1.00 89.38 92 SER A N 1
ATOM 727 C CA . SER A 1 92 ? 7.752 8.258 -23.434 1.00 89.38 92 SER A CA 1
ATOM 728 C C . SER A 1 92 ? 6.393 8.008 -22.772 1.00 89.38 92 SER A C 1
ATOM 730 O O . SER A 1 92 ? 5.567 7.296 -23.346 1.00 89.38 92 SER A O 1
ATOM 732 N N . PRO A 1 93 ? 6.102 8.647 -21.623 1.00 81.44 93 PRO A N 1
ATOM 733 C CA . PRO A 1 93 ? 4.742 8.708 -21.092 1.00 81.44 93 PRO A CA 1
ATOM 734 C C . PRO A 1 93 ? 3.739 9.191 -22.150 1.00 81.44 93 PRO A C 1
ATOM 736 O O . PRO A 1 93 ? 4.103 9.956 -23.049 1.00 81.44 93 PRO A O 1
ATOM 739 N N . PHE A 1 94 ? 2.469 8.794 -22.033 1.00 78.81 94 PHE A N 1
ATOM 740 C CA . PHE A 1 94 ? 1.423 9.244 -22.956 1.00 78.81 94 PHE A CA 1
ATOM 741 C C . PHE A 1 94 ? 1.375 10.780 -23.025 1.00 78.81 94 PHE A C 1
ATOM 743 O O . PHE A 1 94 ? 1.349 11.456 -21.999 1.00 78.81 94 PHE A O 1
ATOM 750 N N . GLY A 1 95 ? 1.416 11.337 -24.239 1.00 79.31 95 GLY A N 1
ATOM 751 C CA . GLY A 1 95 ? 1.455 12.788 -24.465 1.00 79.31 95 GLY A CA 1
ATOM 752 C C . GLY A 1 95 ? 2.823 13.459 -24.261 1.00 79.31 95 GLY A C 1
ATOM 753 O O . GLY A 1 95 ? 2.970 14.629 -24.602 1.00 79.31 95 GLY A O 1
ATOM 754 N N . SER A 1 96 ? 3.845 12.742 -23.782 1.00 84.19 96 SER A N 1
ATOM 755 C CA . SER A 1 96 ? 5.211 13.261 -23.649 1.00 84.19 96 SER A CA 1
ATOM 756 C C . SER A 1 96 ? 6.018 13.085 -24.941 1.00 84.19 96 SER A C 1
ATOM 758 O O . SER A 1 96 ? 5.838 12.131 -25.709 1.00 84.19 96 SER A O 1
ATOM 760 N N . SER A 1 97 ? 6.938 14.014 -25.197 1.00 84.81 97 SER A N 1
ATOM 761 C CA . SER A 1 97 ? 7.990 13.884 -26.214 1.00 84.81 97 SER A CA 1
ATOM 762 C C . SER A 1 97 ? 9.332 13.434 -25.635 1.00 84.81 97 SER A C 1
ATOM 764 O O . SER A 1 97 ? 10.238 13.131 -26.405 1.00 84.81 97 SER A O 1
ATOM 766 N N . THR A 1 98 ? 9.458 13.363 -24.308 1.00 89.50 98 THR A N 1
ATOM 767 C CA . THR A 1 98 ? 10.703 13.021 -23.616 1.00 89.50 98 THR A CA 1
ATOM 768 C C . THR A 1 98 ? 10.661 11.561 -23.155 1.00 89.50 98 THR A C 1
ATOM 770 O O . THR A 1 98 ? 9.838 11.223 -22.296 1.00 89.50 98 THR A O 1
ATOM 773 N N . PRO A 1 99 ? 11.517 10.675 -23.699 1.00 91.50 99 PRO A N 1
ATOM 774 C CA . PRO A 1 99 ? 11.662 9.301 -23.225 1.00 91.50 99 PRO A CA 1
ATOM 775 C C . PRO A 1 99 ? 12.169 9.259 -21.783 1.00 91.50 99 PRO A C 1
ATOM 777 O O . PRO A 1 99 ? 13.074 10.004 -21.410 1.00 91.50 99 PRO A O 1
ATOM 780 N N . GLN A 1 100 ? 11.609 8.363 -20.979 1.00 90.56 100 GLN A N 1
ATOM 781 C CA . GLN A 1 100 ? 12.050 8.078 -19.616 1.00 90.56 100 GLN A CA 1
ATOM 782 C C . GLN A 1 100 ? 12.507 6.621 -19.518 1.00 90.56 100 GLN A C 1
ATOM 784 O O . GLN A 1 100 ? 12.022 5.770 -20.267 1.00 90.56 100 GLN A O 1
ATOM 789 N N . ARG A 1 101 ? 13.438 6.334 -18.600 1.00 91.06 101 ARG A N 1
ATOM 790 C CA . ARG A 1 101 ? 13.833 4.956 -18.282 1.00 91.06 101 ARG A CA 1
ATOM 791 C C . ARG A 1 101 ? 12.643 4.229 -17.675 1.00 91.06 101 ARG A C 1
ATOM 793 O O . ARG A 1 101 ? 12.062 4.700 -16.699 1.00 91.06 101 ARG A O 1
ATOM 800 N N . ALA A 1 102 ? 12.287 3.102 -18.271 1.00 85.75 102 ALA A N 1
ATOM 801 C CA . ALA A 1 102 ? 11.256 2.210 -17.769 1.00 85.75 102 ALA A CA 1
ATOM 802 C C . ALA A 1 102 ? 11.852 1.042 -16.982 1.00 85.75 102 ALA A C 1
ATOM 804 O O . ALA A 1 102 ? 11.241 0.598 -16.021 1.00 85.75 102 ALA A O 1
ATOM 805 N N . MET A 1 103 ? 13.026 0.547 -17.379 1.00 89.62 103 MET A N 1
ATOM 806 C CA . MET A 1 103 ? 13.597 -0.686 -16.840 1.00 89.62 103 MET A CA 1
ATOM 807 C C . MET A 1 103 ? 15.104 -0.742 -17.086 1.00 89.62 103 MET A C 1
ATOM 809 O O . MET A 1 103 ? 15.554 -0.387 -18.178 1.00 89.62 103 MET A O 1
ATOM 813 N N . THR A 1 104 ? 15.857 -1.243 -16.104 1.00 90.25 104 THR A N 1
ATOM 814 C CA . THR A 1 104 ? 17.299 -1.499 -16.212 1.00 90.25 104 THR A CA 1
ATOM 815 C C . THR A 1 104 ? 17.599 -2.961 -15.880 1.00 90.25 104 THR A C 1
ATOM 817 O O . THR A 1 104 ? 17.188 -3.460 -14.834 1.00 90.25 104 THR A O 1
ATOM 820 N N . ILE A 1 105 ? 18.350 -3.635 -16.752 1.00 91.06 105 ILE A N 1
ATOM 821 C CA . ILE A 1 105 ? 18.958 -4.950 -16.508 1.00 91.06 105 ILE A CA 1
ATOM 822 C C . ILE A 1 105 ? 20.473 -4.766 -16.480 1.00 91.06 105 ILE A C 1
ATOM 824 O O . ILE A 1 105 ? 21.025 -4.091 -17.352 1.00 91.06 105 ILE A O 1
ATOM 828 N N . THR A 1 106 ? 21.156 -5.381 -15.519 1.00 89.50 106 THR A N 1
ATOM 829 C CA . THR A 1 106 ? 22.624 -5.416 -15.488 1.00 89.50 106 THR A CA 1
ATOM 830 C C . THR A 1 106 ? 23.179 -6.836 -15.618 1.00 89.50 106 THR A C 1
ATOM 832 O O . THR A 1 106 ? 22.488 -7.818 -15.350 1.00 89.50 106 THR A O 1
ATOM 835 N N . GLU A 1 107 ? 24.449 -6.954 -16.000 1.00 86.31 107 GLU A N 1
ATOM 836 C CA . GLU A 1 107 ? 25.197 -8.216 -16.081 1.00 86.31 107 GLU A CA 1
ATOM 837 C C . GLU A 1 107 ? 25.366 -8.913 -14.728 1.00 86.31 107 GLU A C 1
ATOM 839 O O . GLU A 1 107 ? 25.544 -10.126 -14.681 1.00 86.31 107 GLU A O 1
ATOM 844 N N . ALA A 1 108 ? 25.222 -8.173 -13.623 1.00 80.75 108 ALA A N 1
ATOM 845 C CA . ALA A 1 108 ? 25.178 -8.733 -12.276 1.00 80.75 108 ALA A CA 1
ATOM 846 C C . ALA A 1 108 ? 23.851 -9.467 -11.979 1.00 80.75 108 ALA A C 1
ATOM 848 O O . ALA A 1 108 ? 23.614 -9.877 -10.845 1.00 80.75 108 ALA A O 1
ATOM 849 N N . GLY A 1 109 ? 22.958 -9.591 -12.970 1.00 80.56 109 GLY A N 1
ATOM 850 C CA . GLY A 1 109 ? 21.631 -10.185 -12.823 1.00 80.56 109 GLY A CA 1
ATOM 851 C C . GLY A 1 109 ? 20.646 -9.285 -12.078 1.00 80.56 109 GLY A C 1
ATOM 852 O O . GLY A 1 109 ? 19.542 -9.723 -11.759 1.00 80.56 109 GLY A O 1
ATOM 853 N N . THR A 1 110 ? 21.023 -8.033 -11.791 1.00 82.19 110 THR A N 1
ATOM 854 C CA . THR A 1 110 ? 20.126 -7.095 -11.119 1.00 82.19 110 THR A CA 1
ATOM 855 C C . THR A 1 110 ? 19.138 -6.506 -12.113 1.00 82.19 110 THR A C 1
ATOM 857 O O . THR A 1 110 ? 19.485 -6.102 -13.227 1.00 82.19 110 THR A O 1
ATOM 860 N N . PHE A 1 111 ? 17.888 -6.460 -11.676 1.00 86.25 111 PHE A N 1
ATOM 861 C CA . PHE A 1 111 ? 16.758 -5.918 -12.399 1.00 86.25 111 PHE A CA 1
ATOM 862 C C . PHE A 1 111 ? 16.068 -4.926 -11.477 1.00 86.25 111 PHE A C 1
ATOM 864 O O . PHE A 1 111 ? 15.611 -5.306 -10.400 1.00 86.25 111 PHE A O 1
ATOM 871 N N . TRP A 1 112 ? 16.042 -3.657 -11.866 1.00 78.75 112 TRP A N 1
ATOM 872 C CA . TRP A 1 112 ? 15.422 -2.620 -11.053 1.00 78.75 112 TRP A CA 1
ATOM 873 C C . TRP A 1 112 ? 14.694 -1.600 -11.925 1.00 78.75 112 TRP A C 1
ATOM 875 O O . TRP A 1 112 ? 15.023 -1.379 -13.098 1.00 78.75 112 TRP A O 1
ATOM 885 N N . PHE A 1 113 ? 13.669 -1.006 -11.326 1.00 78.81 113 PHE A N 1
ATOM 886 C CA . PHE A 1 113 ? 12.860 0.060 -11.899 1.00 78.81 113 PHE A CA 1
ATOM 887 C C . PHE A 1 113 ? 13.235 1.368 -11.219 1.00 78.81 113 PHE A C 1
ATOM 889 O O . PHE A 1 113 ? 13.643 1.373 -10.062 1.00 78.81 113 PHE A O 1
ATOM 896 N N . GLU A 1 114 ? 13.096 2.487 -11.922 1.00 77.19 114 GLU A N 1
ATOM 897 C CA . GLU A 1 114 ? 13.326 3.790 -11.300 1.00 77.19 114 GLU A CA 1
ATOM 898 C C . GLU A 1 114 ? 12.366 4.001 -10.117 1.00 77.19 114 GLU A C 1
ATOM 900 O O . GLU A 1 114 ? 11.192 3.624 -10.185 1.00 77.19 114 GLU A O 1
ATOM 905 N N . SER A 1 115 ? 12.847 4.649 -9.051 1.00 78.12 115 SER A N 1
ATOM 906 C CA . SER A 1 115 ? 12.003 5.010 -7.908 1.00 78.12 115 SER A CA 1
ATOM 907 C C . SER A 1 115 ? 10.756 5.767 -8.379 1.00 78.12 115 SER A C 1
ATOM 909 O O . SER A 1 115 ? 10.796 6.542 -9.340 1.00 78.12 115 SER A O 1
ATOM 911 N N . GLN A 1 116 ? 9.627 5.523 -7.716 1.00 83.00 116 GLN A N 1
ATOM 912 C CA . GLN A 1 116 ? 8.319 6.086 -8.048 1.00 83.00 116 GLN A CA 1
ATOM 913 C C . GLN A 1 116 ? 7.748 5.644 -9.405 1.00 83.00 116 GLN A C 1
ATOM 915 O O . GLN A 1 116 ? 6.743 6.201 -9.856 1.00 83.00 116 GLN A O 1
ATOM 920 N N . LYS A 1 117 ? 8.330 4.626 -10.057 1.00 84.75 117 LYS A N 1
ATOM 921 C CA . LYS A 1 117 ? 7.740 3.993 -11.243 1.00 84.75 117 LYS A CA 1
ATOM 922 C C . LYS A 1 117 ? 6.953 2.732 -10.874 1.00 84.75 117 LYS A C 1
ATOM 924 O O . LYS A 1 117 ? 7.523 1.803 -10.307 1.00 84.75 117 LYS A O 1
ATOM 929 N N . PRO A 1 118 ? 5.649 2.688 -11.197 1.00 88.75 118 PRO A N 1
ATOM 930 C CA . PRO A 1 118 ? 4.810 1.538 -10.906 1.00 88.75 118 PRO A CA 1
ATOM 931 C C . PRO A 1 118 ? 5.005 0.389 -11.889 1.00 88.75 118 PRO A C 1
ATOM 933 O O . PRO A 1 118 ? 5.167 0.596 -13.092 1.00 88.75 118 PRO A O 1
ATOM 936 N N . ILE A 1 119 ? 4.889 -0.827 -11.364 1.00 89.19 119 ILE A N 1
ATOM 937 C CA . ILE A 1 119 ? 4.668 -2.048 -12.136 1.00 89.19 119 ILE A CA 1
ATOM 938 C C . ILE A 1 119 ? 3.181 -2.370 -12.067 1.00 89.19 119 ILE A C 1
ATOM 940 O O . ILE A 1 119 ? 2.670 -2.710 -11.000 1.00 89.19 119 ILE A O 1
ATOM 944 N N . TYR A 1 120 ? 2.493 -2.259 -13.200 1.00 89.12 120 TYR A N 1
ATOM 945 C CA . TYR A 1 120 ? 1.067 -2.560 -13.306 1.00 89.12 120 TYR A CA 1
ATOM 946 C C . TYR A 1 120 ? 0.821 -4.068 -13.456 1.00 89.12 120 TYR A C 1
ATOM 948 O O . TYR A 1 120 ? 1.542 -4.740 -14.193 1.00 89.12 120 TYR A O 1
ATOM 956 N N . LEU A 1 121 ? -0.189 -4.605 -12.761 1.00 87.56 121 LEU A N 1
ATOM 957 C CA . LEU A 1 121 ? -0.401 -6.058 -12.614 1.00 87.56 121 LEU A CA 1
ATOM 958 C C . LEU A 1 121 ? -1.528 -6.645 -13.472 1.00 87.56 121 LEU A C 1
ATOM 960 O O . LEU A 1 121 ? -1.621 -7.861 -13.599 1.00 87.56 121 LEU A O 1
ATOM 964 N N . ASP A 1 122 ? -2.383 -5.807 -14.052 1.00 80.25 122 ASP A N 1
ATOM 965 C CA . ASP A 1 122 ? -3.606 -6.221 -14.756 1.00 80.25 122 ASP A CA 1
ATOM 966 C C . ASP A 1 122 ? -3.712 -5.652 -16.183 1.00 80.25 122 ASP A C 1
ATOM 968 O O . ASP A 1 122 ? -4.754 -5.754 -16.828 1.00 80.25 122 ASP A O 1
ATOM 972 N N . GLY A 1 123 ? -2.637 -5.035 -16.687 1.00 75.94 123 GLY A N 1
ATOM 973 C CA . GLY A 1 123 ? -2.628 -4.327 -17.972 1.00 75.94 123 GLY A CA 1
ATOM 974 C C . GLY A 1 123 ? -3.377 -2.986 -17.960 1.00 75.94 123 GLY A C 1
ATOM 975 O O . GLY A 1 123 ? -3.355 -2.272 -18.963 1.00 75.94 123 GLY A O 1
ATOM 976 N N . GLY A 1 124 ? -4.014 -2.630 -16.840 1.00 83.62 124 GLY A N 1
ATOM 977 C CA . GLY A 1 124 ? -4.570 -1.312 -16.572 1.00 83.62 124 GLY A CA 1
ATOM 978 C C . GLY A 1 124 ? -3.545 -0.366 -15.945 1.00 83.62 124 GLY A C 1
ATOM 979 O O . GLY A 1 124 ? -2.342 -0.617 -15.942 1.00 83.62 124 GLY A O 1
ATOM 980 N N . VAL A 1 125 ? -4.038 0.757 -15.415 1.00 86.69 125 VAL A N 1
ATOM 981 C CA . VAL A 1 125 ? -3.208 1.799 -14.778 1.00 86.69 125 VAL A CA 1
ATOM 982 C C . VAL A 1 125 ? -3.534 2.007 -13.300 1.00 86.69 125 VAL A C 1
ATOM 984 O O . VAL A 1 125 ? -3.169 3.034 -12.743 1.00 86.69 125 VAL A O 1
ATOM 987 N N . ASN A 1 126 ? -4.258 1.081 -12.668 1.00 89.12 126 ASN A N 1
ATOM 988 C CA . ASN A 1 126 ? -4.849 1.281 -11.341 1.00 89.12 126 ASN A CA 1
ATOM 989 C C . ASN A 1 126 ? -4.441 0.238 -10.288 1.00 89.12 126 ASN A C 1
ATOM 991 O O . ASN A 1 126 ? -4.630 0.505 -9.100 1.00 89.12 126 ASN A O 1
ATOM 995 N N . THR A 1 127 ? -3.862 -0.893 -10.693 1.00 93.56 127 THR A N 1
ATOM 996 C CA . THR A 1 127 ? -3.347 -1.938 -9.798 1.00 93.56 127 THR A CA 1
ATOM 997 C C . THR A 1 127 ? -1.847 -2.080 -10.008 1.00 93.56 127 THR A C 1
ATOM 999 O O . THR A 1 127 ? -1.412 -2.490 -11.085 1.00 93.56 127 THR A O 1
ATOM 1002 N N . PHE A 1 128 ? -1.046 -1.719 -9.006 1.00 93.44 128 PHE A N 1
ATOM 1003 C CA . PHE A 1 128 ? 0.409 -1.687 -9.147 1.00 93.44 128 PHE A CA 1
ATOM 1004 C C . PHE A 1 128 ? 1.162 -1.846 -7.828 1.00 93.44 128 PHE A C 1
ATOM 1006 O O . PHE A 1 128 ? 0.610 -1.632 -6.749 1.00 93.44 128 PHE A O 1
ATOM 1013 N N . PHE A 1 129 ? 2.454 -2.151 -7.925 1.00 93.56 129 PHE A N 1
ATOM 1014 C CA . PHE A 1 129 ? 3.403 -1.930 -6.837 1.00 93.56 129 PHE A CA 1
ATOM 1015 C C . PHE A 1 129 ? 4.583 -1.076 -7.302 1.00 93.56 129 PHE A C 1
ATOM 1017 O O . PHE A 1 129 ? 4.877 -1.012 -8.497 1.00 93.56 129 PHE A O 1
ATOM 1024 N N . TYR A 1 130 ? 5.220 -0.368 -6.373 1.00 91.75 130 TYR A N 1
ATOM 1025 C CA . TYR A 1 130 ? 6.327 0.541 -6.672 1.00 91.75 130 TYR A CA 1
ATOM 1026 C C . TYR A 1 130 ? 7.169 0.848 -5.435 1.00 91.75 130 TYR A C 1
ATOM 1028 O O . TYR A 1 130 ? 6.719 0.648 -4.305 1.00 91.75 130 TYR A O 1
ATOM 1036 N N . GLU A 1 131 ? 8.364 1.395 -5.655 1.00 90.38 131 GLU A N 1
ATOM 1037 C CA . GLU A 1 131 ? 9.167 1.989 -4.586 1.00 90.38 131 GLU A CA 1
ATOM 1038 C C . GLU A 1 131 ? 8.796 3.461 -4.394 1.00 90.38 131 GLU A C 1
ATOM 1040 O O . GLU A 1 131 ? 8.968 4.275 -5.302 1.00 90.38 131 GLU A O 1
ATOM 1045 N N . TRP A 1 132 ? 8.276 3.831 -3.224 1.00 87.00 132 TRP A N 1
ATOM 1046 C CA . TRP A 1 132 ? 7.858 5.218 -2.954 1.00 87.00 132 TRP A CA 1
ATOM 1047 C C . TRP A 1 132 ? 9.026 6.139 -2.584 1.00 87.00 132 TRP A C 1
ATOM 1049 O O . TRP A 1 132 ? 9.013 7.329 -2.908 1.00 87.00 132 TRP A O 1
ATOM 1059 N N . GLY A 1 133 ? 10.025 5.566 -1.921 1.00 85.69 133 GLY A N 1
ATOM 1060 C CA . GLY A 1 133 ? 11.286 6.174 -1.510 1.00 85.69 133 GLY A CA 1
ATOM 1061 C C . GLY A 1 133 ? 12.304 5.067 -1.233 1.00 85.69 133 GLY A C 1
ATOM 1062 O O . GLY A 1 133 ? 12.022 3.905 -1.527 1.00 85.69 133 GLY A O 1
ATOM 1063 N N . ASN A 1 134 ? 13.463 5.413 -0.669 1.00 84.56 134 ASN A N 1
ATOM 1064 C CA . ASN A 1 134 ? 14.509 4.430 -0.366 1.00 84.56 134 ASN A CA 1
ATOM 1065 C C . ASN A 1 134 ? 13.952 3.291 0.499 1.00 84.56 134 ASN A C 1
ATOM 1067 O O . ASN A 1 134 ? 13.366 3.547 1.553 1.00 84.56 134 ASN A O 1
ATOM 1071 N N . ASP A 1 135 ? 14.136 2.060 0.023 1.00 85.62 135 ASP A N 1
ATOM 1072 C CA . ASP A 1 135 ? 13.791 0.815 0.712 1.00 85.62 135 ASP A CA 1
ATOM 1073 C C . ASP A 1 135 ? 12.298 0.680 1.096 1.00 85.62 135 ASP A C 1
ATOM 1075 O O . ASP A 1 135 ? 11.939 -0.116 1.961 1.00 85.62 135 ASP A O 1
ATOM 1079 N N . HIS A 1 136 ? 11.399 1.447 0.462 1.00 89.81 136 HIS A N 1
ATOM 1080 C CA . HIS A 1 136 ? 9.969 1.480 0.788 1.00 89.81 136 HIS A CA 1
ATOM 1081 C C . HIS A 1 136 ? 9.109 0.916 -0.345 1.00 89.81 136 HIS A C 1
ATOM 1083 O O . HIS A 1 136 ? 8.905 1.581 -1.363 1.00 89.81 136 HIS A O 1
ATOM 1089 N N . ILE A 1 137 ? 8.539 -0.272 -0.136 1.00 91.94 137 ILE A N 1
ATOM 1090 C CA . ILE A 1 137 ? 7.686 -0.964 -1.112 1.00 91.94 137 ILE A CA 1
ATOM 1091 C C . ILE A 1 137 ? 6.219 -0.664 -0.819 1.00 91.94 137 ILE A C 1
ATOM 1093 O O . ILE A 1 137 ? 5.763 -0.811 0.315 1.00 91.94 137 ILE A O 1
ATOM 1097 N N . VAL A 1 138 ? 5.458 -0.297 -1.849 1.00 92.25 138 VAL A N 1
ATOM 1098 C CA . VAL A 1 138 ? 4.029 0.023 -1.744 1.00 92.25 138 VAL A CA 1
ATOM 1099 C C . VAL A 1 138 ? 3.213 -0.821 -2.710 1.00 92.25 138 VAL A C 1
ATOM 1101 O O . VAL A 1 138 ? 3.546 -0.907 -3.890 1.00 92.25 138 VAL A O 1
ATOM 1104 N N . PHE A 1 139 ? 2.098 -1.367 -2.227 1.00 93.56 139 PHE A N 1
ATOM 1105 C CA . PHE A 1 139 ? 1.061 -2.003 -3.038 1.00 93.56 139 PHE A CA 1
ATOM 1106 C C . PHE A 1 139 ? -0.153 -1.076 -3.137 1.00 93.56 139 PHE A C 1
ATOM 1108 O O . PHE A 1 139 ? -0.653 -0.577 -2.122 1.00 93.56 139 PHE A O 1
ATOM 1115 N N . ALA A 1 140 ? -0.645 -0.856 -4.354 1.00 92.69 140 ALA A N 1
ATOM 1116 C CA . ALA A 1 140 ? -1.746 0.048 -4.648 1.00 92.69 140 ALA A CA 1
ATOM 1117 C C . ALA A 1 140 ? -2.833 -0.623 -5.498 1.00 92.69 140 ALA A C 1
ATOM 1119 O O . ALA A 1 140 ? -2.560 -1.405 -6.409 1.00 92.69 140 ALA A O 1
ATOM 1120 N N . THR A 1 141 ? -4.084 -0.275 -5.205 1.00 93.38 141 THR A N 1
ATOM 1121 C CA . THR A 1 141 ? -5.275 -0.710 -5.948 1.00 93.38 141 THR A CA 1
ATOM 1122 C C . THR A 1 141 ? -6.180 0.488 -6.185 1.00 93.38 141 THR A C 1
ATOM 1124 O O . THR A 1 141 ? -6.251 1.391 -5.350 1.00 93.38 141 THR A O 1
ATOM 1127 N N . ASN A 1 142 ? -6.866 0.525 -7.327 1.00 91.69 142 ASN A N 1
ATOM 1128 C CA . ASN A 1 142 ? -7.689 1.665 -7.732 1.00 91.69 142 ASN A CA 1
ATOM 1129 C C . ASN A 1 142 ? -6.966 3.030 -7.605 1.00 91.69 142 ASN A C 1
ATOM 1131 O O . ASN A 1 142 ? -7.564 4.014 -7.175 1.00 91.69 142 ASN A O 1
ATOM 1135 N N . ASN A 1 143 ? -5.665 3.088 -7.918 1.00 90.50 143 ASN A N 1
ATOM 1136 C CA . ASN A 1 143 ? -4.818 4.279 -7.733 1.00 90.50 143 ASN A CA 1
ATOM 1137 C C . ASN A 1 143 ? -4.692 4.783 -6.285 1.00 90.50 143 ASN A C 1
ATOM 1139 O O . ASN A 1 143 ? -4.411 5.959 -6.061 1.00 90.50 143 ASN A O 1
ATOM 1143 N N . GLN A 1 144 ? -4.908 3.919 -5.297 1.00 90.50 144 GLN A N 1
ATOM 1144 C CA . GLN A 1 144 ? -4.799 4.242 -3.878 1.00 90.50 144 GLN A CA 1
ATOM 1145 C C . GLN A 1 144 ? -3.828 3.280 -3.197 1.00 90.50 144 GLN A C 1
ATOM 1147 O O . GLN A 1 144 ? -3.864 2.073 -3.440 1.00 90.50 144 GLN A O 1
ATOM 1152 N N . GLN A 1 145 ? -2.983 3.808 -2.313 1.00 91.50 145 GLN A N 1
ATOM 1153 C CA . GLN A 1 145 ? -2.070 3.004 -1.503 1.00 91.50 145 GLN A CA 1
ATOM 1154 C C . GLN A 1 145 ? -2.877 2.122 -0.538 1.00 91.50 145 GLN A C 1
ATOM 1156 O O . GLN A 1 145 ? -3.852 2.571 0.073 1.00 91.50 145 GLN A O 1
ATOM 1161 N N . ALA A 1 146 ? -2.511 0.847 -0.437 1.00 89.56 146 ALA A N 1
ATOM 1162 C CA . ALA A 1 146 ? -3.209 -0.125 0.402 1.00 89.56 146 ALA A CA 1
ATOM 1163 C C . ALA A 1 146 ? -2.314 -0.659 1.526 1.00 89.56 146 ALA A C 1
ATOM 1165 O O . ALA A 1 146 ? -2.743 -0.712 2.678 1.00 89.56 146 ALA A O 1
ATOM 1166 N N . LEU A 1 147 ? -1.075 -1.009 1.187 1.00 91.50 147 LEU A N 1
ATOM 1167 C CA . LEU A 1 147 ? -0.092 -1.606 2.083 1.00 91.50 147 LEU A CA 1
ATOM 1168 C C . LEU A 1 147 ? 1.271 -1.013 1.767 1.00 91.50 147 LEU A C 1
ATOM 1170 O O . LEU A 1 147 ? 1.622 -0.910 0.588 1.00 91.50 147 LEU A O 1
ATOM 1174 N N . HIS A 1 148 ? 2.053 -0.697 2.794 1.00 90.81 148 HIS A N 1
ATOM 1175 C CA . HIS A 1 148 ? 3.472 -0.484 2.587 1.00 90.81 148 HIS A CA 1
ATOM 1176 C C . HIS A 1 148 ? 4.338 -1.291 3.548 1.00 90.81 148 HIS A C 1
ATOM 1178 O O . HIS A 1 148 ? 3.915 -1.638 4.651 1.00 90.81 148 HIS A O 1
ATOM 1184 N N . ILE A 1 149 ? 5.564 -1.544 3.099 1.00 90.62 149 ILE A N 1
ATOM 1185 C CA . ILE A 1 149 ? 6.630 -2.243 3.812 1.00 90.62 149 ILE A CA 1
ATOM 118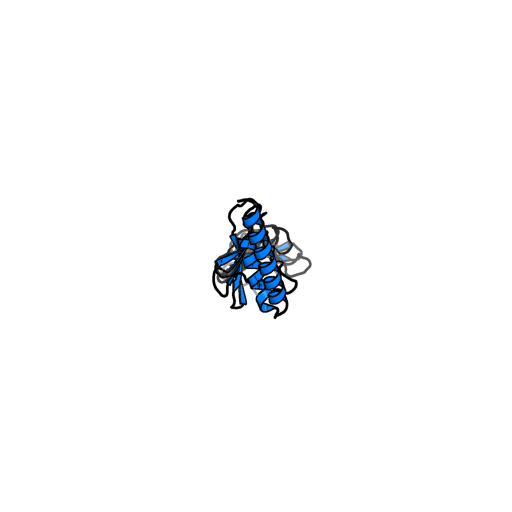6 C C . ILE A 1 149 ? 7.845 -1.318 3.789 1.00 90.62 149 ILE A C 1
ATOM 1188 O O . ILE A 1 149 ? 8.311 -0.960 2.704 1.00 90.62 149 ILE A O 1
ATOM 1192 N N . SER A 1 150 ? 8.324 -0.887 4.953 1.00 89.12 150 SER A N 1
ATOM 1193 C CA . SER A 1 150 ? 9.405 0.098 5.073 1.00 89.12 150 SER A CA 1
ATOM 1194 C C . SER A 1 150 ? 10.429 -0.318 6.136 1.00 89.12 150 SER A C 1
ATOM 1196 O O . SER A 1 150 ? 10.089 -1.053 7.062 1.00 89.12 150 SER A O 1
ATOM 1198 N N . PRO A 1 151 ? 11.682 0.167 6.060 1.00 79.31 151 PRO A N 1
ATOM 1199 C CA . PRO A 1 151 ? 12.717 -0.177 7.034 1.00 79.31 151 PRO A CA 1
ATOM 1200 C C . PRO A 1 151 ? 12.527 0.528 8.385 1.00 79.31 151 PRO A C 1
ATOM 1202 O O . PRO A 1 151 ? 13.179 0.168 9.359 1.00 79.31 151 PRO A O 1
ATOM 1205 N N . THR A 1 152 ? 11.687 1.568 8.446 1.00 80.38 152 THR A N 1
ATOM 1206 C CA . THR A 1 152 ? 11.496 2.405 9.641 1.00 80.38 152 THR A CA 1
ATOM 1207 C C . THR A 1 152 ? 10.138 2.219 10.310 1.00 80.38 152 THR A C 1
ATOM 1209 O O . THR A 1 152 ? 9.980 2.620 11.460 1.00 80.38 152 THR A O 1
ATOM 1212 N N . GLN A 1 153 ? 9.149 1.664 9.608 1.00 69.56 153 GLN A N 1
ATOM 1213 C CA . GLN A 1 153 ? 7.762 1.538 10.075 1.00 69.56 1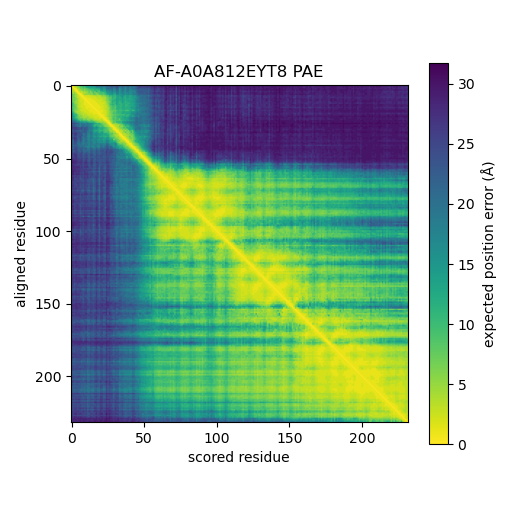53 GLN A CA 1
ATOM 1214 C C . GLN A 1 153 ? 7.200 0.120 9.850 1.00 69.56 153 GLN A C 1
ATOM 1216 O O . GLN A 1 153 ? 5.984 -0.049 9.797 1.00 69.56 153 GLN A O 1
ATOM 1221 N N . ASP A 1 154 ? 8.082 -0.883 9.736 1.00 81.00 154 ASP A N 1
ATOM 1222 C CA . ASP A 1 154 ? 7.788 -2.298 9.472 1.00 81.00 154 ASP A CA 1
ATOM 1223 C C . ASP A 1 154 ? 6.758 -2.484 8.342 1.00 81.00 154 ASP A C 1
ATOM 1225 O O . ASP A 1 154 ? 7.079 -2.352 7.160 1.00 81.00 154 ASP A O 1
ATOM 1229 N N . ILE A 1 155 ? 5.504 -2.772 8.697 1.00 86.00 155 ILE A N 1
ATOM 1230 C CA . ILE A 1 155 ? 4.381 -2.937 7.778 1.00 86.00 155 ILE A CA 1
ATOM 1231 C C . ILE A 1 155 ? 3.220 -2.085 8.285 1.00 86.00 155 ILE A C 1
ATOM 1233 O O . ILE A 1 155 ? 2.712 -2.303 9.385 1.00 86.00 155 ILE A O 1
ATOM 1237 N N . TRP A 1 156 ? 2.743 -1.163 7.453 1.00 79.75 156 TRP A N 1
ATOM 1238 C CA . TRP A 1 156 ? 1.575 -0.334 7.757 1.00 79.75 156 TRP A CA 1
ATOM 1239 C C . TRP A 1 156 ? 0.512 -0.439 6.663 1.00 79.75 156 TRP A C 1
ATOM 1241 O O . TRP A 1 156 ? 0.799 -0.494 5.464 1.00 79.75 156 TRP A O 1
ATOM 1251 N N . ILE A 1 157 ? -0.746 -0.477 7.098 1.00 84.06 157 ILE A N 1
ATOM 1252 C CA . ILE A 1 157 ? -1.917 -0.322 6.235 1.00 84.06 157 ILE A CA 1
ATOM 1253 C C . ILE A 1 157 ? -2.299 1.159 6.202 1.00 84.06 157 ILE A C 1
ATOM 1255 O O . ILE A 1 157 ? -2.245 1.842 7.226 1.00 84.06 157 ILE A O 1
ATOM 1259 N N . HIS A 1 158 ? -2.687 1.674 5.037 1.00 82.06 158 HIS A N 1
ATOM 1260 C CA . HIS A 1 158 ? -3.091 3.078 4.915 1.00 82.06 158 HIS A CA 1
ATOM 1261 C C . HIS A 1 158 ? -4.341 3.363 5.785 1.00 82.06 158 HIS A C 1
ATOM 1263 O O . HIS A 1 158 ? -5.191 2.474 5.921 1.00 82.06 158 HIS A O 1
ATOM 1269 N N . PRO A 1 159 ? -4.530 4.579 6.348 1.00 80.56 159 PRO A N 1
ATOM 1270 C CA . PRO A 1 159 ? -5.785 4.945 7.003 1.00 80.56 159 PRO A CA 1
ATOM 1271 C C . PRO A 1 159 ? -6.993 4.606 6.131 1.00 80.56 159 PRO A C 1
ATOM 1273 O O . PRO A 1 159 ? -6.926 4.707 4.901 1.00 80.56 159 PRO A O 1
ATOM 1276 N N . THR A 1 160 ? -8.094 4.217 6.768 1.00 83.06 160 THR A N 1
ATOM 1277 C CA . THR A 1 160 ? -9.337 3.687 6.176 1.00 83.06 160 THR A CA 1
ATOM 1278 C C . THR A 1 160 ? -9.233 2.296 5.540 1.00 83.06 160 THR A C 1
ATOM 1280 O O . THR A 1 160 ? -10.230 1.779 5.033 1.00 83.06 160 THR A O 1
ATOM 1283 N N . LYS A 1 161 ? -8.059 1.651 5.576 1.00 87.56 161 LYS A N 1
ATOM 1284 C CA . LYS A 1 161 ? -7.893 0.252 5.158 1.00 87.56 161 LYS A CA 1
ATOM 1285 C C . LYS A 1 161 ? -8.054 -0.704 6.338 1.00 87.56 161 LYS A C 1
ATOM 1287 O O . LYS A 1 161 ? -8.033 -0.315 7.507 1.00 87.56 161 LYS A O 1
ATOM 1292 N N . ARG A 1 162 ? -8.253 -1.975 5.997 1.00 86.38 162 ARG A N 1
ATOM 1293 C CA . ARG A 1 162 ? -8.483 -3.079 6.929 1.00 86.38 162 ARG A CA 1
ATOM 1294 C C . ARG A 1 162 ? -7.478 -4.189 6.648 1.00 86.38 162 ARG A C 1
ATOM 1296 O O . ARG A 1 162 ? -7.192 -4.464 5.484 1.00 86.38 162 ARG A O 1
ATOM 1303 N N . LEU A 1 163 ? -6.997 -4.832 7.705 1.00 89.62 163 LEU A N 1
ATOM 1304 C CA . LEU A 1 163 ? -6.342 -6.132 7.653 1.00 89.62 163 LEU A CA 1
ATOM 1305 C C . LEU A 1 163 ? -7.374 -7.186 8.059 1.00 89.62 163 LEU A C 1
ATOM 1307 O O . LEU A 1 163 ? -7.750 -7.249 9.228 1.00 89.62 163 LEU A O 1
ATOM 1311 N N . TYR A 1 164 ? -7.860 -7.959 7.091 1.00 83.38 164 TYR A N 1
ATOM 1312 C CA . TYR A 1 164 ? -8.820 -9.039 7.328 1.00 83.38 164 TYR A CA 1
ATOM 1313 C C . TYR A 1 164 ? -8.102 -10.306 7.812 1.00 83.38 164 TYR A C 1
ATOM 1315 O O . TYR A 1 164 ? -7.028 -10.632 7.304 1.00 83.38 164 TYR A O 1
ATOM 1323 N N . PHE A 1 165 ? -8.694 -11.014 8.776 1.00 85.12 165 PHE A N 1
ATOM 1324 C CA . PHE A 1 165 ? -8.157 -12.261 9.349 1.00 85.12 165 PHE A CA 1
ATOM 1325 C C . PHE A 1 165 ? -8.878 -13.516 8.853 1.00 85.12 165 PHE A C 1
ATOM 1327 O O . PHE A 1 165 ? -8.491 -14.631 9.201 1.00 85.12 165 PHE A O 1
ATOM 1334 N N . ASP A 1 166 ? -9.909 -13.339 8.033 1.00 83.56 166 ASP A N 1
ATOM 1335 C CA . ASP A 1 166 ? -10.725 -14.411 7.493 1.00 83.56 166 ASP A CA 1
ATOM 1336 C C . ASP A 1 166 ? -11.117 -14.126 6.030 1.00 83.56 166 ASP A C 1
ATOM 1338 O O . ASP A 1 166 ? -10.928 -13.025 5.507 1.00 83.56 166 ASP A O 1
ATOM 1342 N N . ALA A 1 167 ? -11.645 -15.142 5.345 1.00 77.31 167 ALA A N 1
ATOM 1343 C CA . ALA A 1 167 ? -12.095 -15.007 3.959 1.00 77.31 167 ALA A CA 1
ATOM 1344 C C . ALA A 1 167 ? -13.487 -14.354 3.834 1.00 77.31 167 ALA A C 1
ATOM 1346 O O . ALA A 1 167 ? -13.875 -13.965 2.733 1.00 77.31 167 ALA A O 1
ATOM 1347 N N . GLY A 1 168 ? -14.246 -14.253 4.931 1.00 84.50 168 GLY A N 1
ATOM 1348 C CA . GLY A 1 168 ? -15.557 -13.608 4.984 1.00 84.50 168 GLY A CA 1
ATOM 1349 C C . GLY A 1 168 ? -15.497 -12.081 5.006 1.00 84.50 168 GLY A C 1
ATOM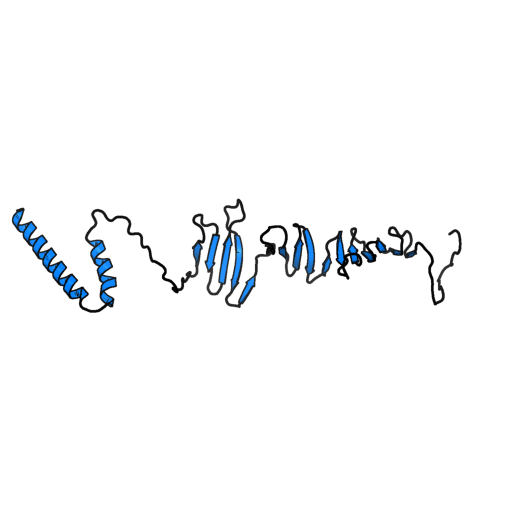 1350 O O . GLY A 1 168 ? -16.523 -11.434 4.789 1.00 84.50 168 GLY A O 1
ATOM 1351 N N . PHE A 1 169 ? -14.314 -11.496 5.218 1.00 86.75 169 PHE A N 1
ATOM 1352 C CA . PHE A 1 169 ? -14.084 -10.051 5.292 1.00 86.75 169 PHE A CA 1
ATOM 1353 C C . PHE A 1 169 ? -14.883 -9.356 6.406 1.00 86.75 169 PHE A C 1
ATOM 1355 O O . PHE A 1 169 ? -15.196 -8.165 6.314 1.00 86.75 169 PHE A O 1
ATOM 1362 N N . ASN A 1 170 ? -15.237 -10.082 7.463 1.00 88.56 170 ASN A N 1
ATOM 1363 C CA . ASN A 1 170 ? -16.021 -9.563 8.582 1.00 88.56 170 ASN A CA 1
ATOM 1364 C C . ASN A 1 170 ? -15.195 -9.470 9.876 1.00 88.56 170 ASN A C 1
ATOM 1366 O O . ASN A 1 170 ? -15.548 -8.678 10.749 1.00 88.56 170 ASN A O 1
ATOM 1370 N N . ASP A 1 171 ? -14.064 -10.168 9.961 1.00 92.12 171 ASP A N 1
ATOM 1371 C CA . ASP A 1 171 ? -13.129 -10.070 11.079 1.00 92.12 171 ASP A CA 1
ATOM 1372 C C . ASP A 1 171 ? -11.863 -9.317 10.640 1.00 92.12 171 ASP A C 1
ATOM 1374 O O . ASP A 1 171 ? -11.141 -9.741 9.730 1.00 92.12 171 ASP A O 1
ATOM 1378 N N . TYR A 1 172 ? -11.598 -8.154 11.247 1.00 93.56 172 TYR A N 1
ATOM 1379 C CA . TYR A 1 172 ? -10.492 -7.289 10.828 1.00 93.56 172 TYR A CA 1
ATOM 1380 C C . TYR A 1 172 ? -9.939 -6.376 11.923 1.00 93.56 172 TYR A C 1
ATOM 1382 O O . TYR A 1 172 ? -10.627 -6.000 12.872 1.00 93.56 172 TYR A O 1
ATOM 1390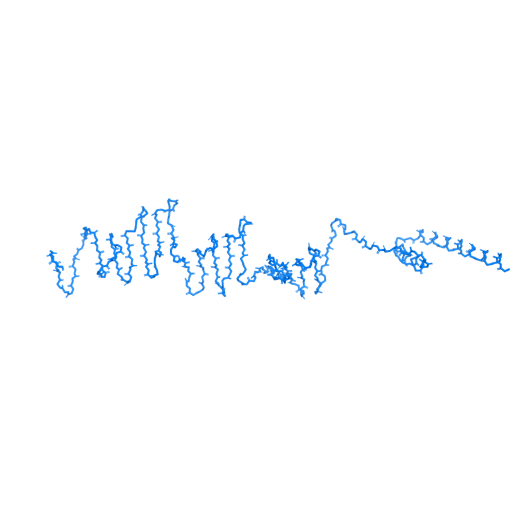 N N . ILE A 1 173 ? -8.695 -5.938 11.721 1.00 93.38 173 ILE A N 1
ATOM 1391 C CA . ILE A 1 173 ? -8.103 -4.784 12.407 1.00 93.38 173 ILE A CA 1
ATOM 1392 C C . ILE A 1 173 ? -8.032 -3.620 11.422 1.00 93.38 173 ILE A C 1
ATOM 1394 O O . ILE A 1 173 ? -7.700 -3.802 10.249 1.00 93.38 173 ILE A O 1
ATOM 1398 N N . SER A 1 174 ? -8.367 -2.413 11.871 1.00 91.44 174 SER A N 1
ATOM 1399 C CA . SER A 1 174 ? -8.369 -1.238 10.999 1.00 91.44 174 SER A CA 1
ATOM 1400 C C . SER A 1 174 ? -8.021 0.054 11.713 1.00 91.44 174 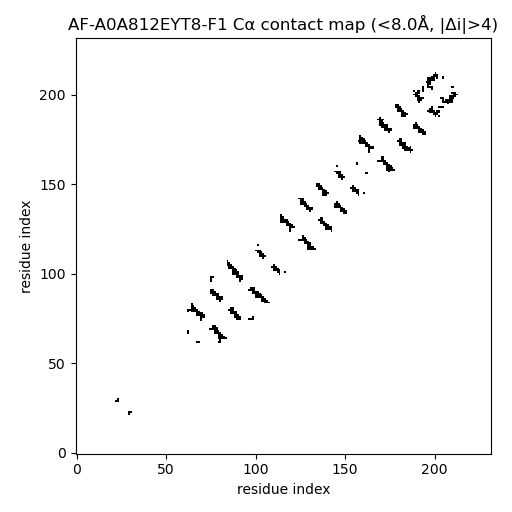SER A C 1
ATOM 1402 O O . SER A 1 174 ? -8.154 0.170 12.929 1.00 91.44 174 SER A O 1
ATOM 1404 N N . ASN A 1 175 ? -7.621 1.041 10.919 1.00 86.69 175 ASN A N 1
ATOM 1405 C CA . ASN A 1 175 ? -7.493 2.427 11.336 1.00 86.69 175 ASN A CA 1
ATOM 1406 C C . ASN A 1 175 ? -8.576 3.225 10.599 1.00 86.69 175 ASN A C 1
ATOM 1408 O O . ASN A 1 175 ? -8.410 3.577 9.432 1.00 86.69 175 ASN A O 1
ATOM 1412 N N . THR A 1 176 ? -9.739 3.413 11.227 1.00 82.25 176 THR A N 1
ATOM 1413 C CA . THR A 1 176 ? -10.903 4.060 10.588 1.00 82.25 176 THR A CA 1
ATOM 1414 C C . THR A 1 176 ? -10.798 5.586 10.540 1.00 82.25 176 THR A C 1
ATOM 1416 O O . THR A 1 176 ? -11.473 6.218 9.730 1.00 82.25 176 THR A O 1
ATOM 1419 N N . ALA A 1 177 ? -9.927 6.172 11.364 1.00 78.62 177 ALA A N 1
ATOM 1420 C CA . ALA A 1 177 ? -9.600 7.593 11.425 1.00 78.62 177 ALA A CA 1
ATOM 1421 C C . ALA A 1 177 ? -8.184 7.766 12.003 1.00 78.62 177 ALA A C 1
ATOM 1423 O O . ALA A 1 177 ? -7.717 6.904 12.744 1.00 78.62 177 ALA A O 1
ATOM 1424 N N . GLY A 1 178 ? -7.510 8.882 11.699 1.00 78.94 178 GLY A N 1
ATOM 1425 C CA . GLY A 1 178 ? -6.146 9.139 12.178 1.00 78.94 178 GLY A CA 1
ATOM 1426 C C . GLY A 1 178 ? -5.997 8.878 13.683 1.00 78.94 178 GLY A C 1
ATOM 1427 O O . GLY A 1 178 ? -6.788 9.374 14.477 1.00 78.94 178 GLY A O 1
ATOM 1428 N N . ASN A 1 179 ? -4.984 8.092 14.062 1.00 83.19 179 ASN A N 1
ATOM 1429 C CA . ASN A 1 179 ? -4.683 7.694 15.447 1.00 83.19 179 ASN A CA 1
ATOM 1430 C C . ASN A 1 179 ? -5.749 6.831 16.159 1.00 83.19 179 ASN A C 1
ATOM 1432 O O . ASN A 1 179 ? -5.743 6.751 17.388 1.00 83.19 179 ASN A O 1
ATOM 1436 N N . ARG A 1 180 ? -6.629 6.153 15.413 1.00 90.00 180 ARG A N 1
ATOM 1437 C CA . ARG A 1 180 ? -7.583 5.170 15.946 1.00 90.00 180 ARG A CA 1
ATOM 1438 C C . ARG A 1 180 ? -7.208 3.742 15.542 1.00 90.00 180 ARG A C 1
ATOM 1440 O O . ARG A 1 180 ? -6.800 3.512 14.405 1.00 90.00 180 ARG A O 1
ATOM 1447 N N . LEU A 1 181 ? -7.389 2.783 16.451 1.00 93.94 181 LEU A N 1
ATOM 1448 C CA . LEU A 1 181 ? -7.227 1.346 16.197 1.00 93.94 181 LEU A CA 1
ATOM 1449 C C . LEU A 1 181 ? -8.512 0.603 16.565 1.00 93.94 181 LEU A C 1
ATOM 1451 O O . LEU A 1 181 ? -8.907 0.590 17.726 1.00 93.94 181 LEU A O 1
ATOM 1455 N N . ASP A 1 182 ? -9.145 -0.041 15.592 1.00 95.12 182 ASP A N 1
ATOM 1456 C CA . ASP A 1 182 ? -10.374 -0.808 15.784 1.00 95.12 182 ASP A CA 1
ATOM 1457 C C . ASP A 1 182 ? -10.128 -2.303 15.576 1.00 95.12 182 ASP A C 1
ATOM 1459 O O . ASP A 1 182 ? -9.536 -2.701 14.570 1.00 95.12 182 ASP A O 1
ATOM 1463 N N . PHE A 1 183 ? -10.670 -3.115 16.482 1.00 96.19 183 PHE A N 1
ATOM 1464 C CA . PHE A 1 183 ? -10.829 -4.559 16.342 1.00 96.19 183 PHE A CA 1
ATOM 1465 C C . PHE A 1 183 ? -12.301 -4.848 16.059 1.00 96.19 183 PHE A C 1
ATOM 1467 O O . PHE A 1 183 ? -13.177 -4.578 16.892 1.00 96.19 183 PHE A O 1
ATOM 1474 N N . ALA A 1 184 ? -12.579 -5.381 14.877 1.00 95.44 184 ALA A N 1
ATOM 1475 C CA . ALA A 1 184 ? -13.920 -5.717 14.443 1.00 95.44 184 ALA A CA 1
ATOM 1476 C C . ALA A 1 184 ? -14.092 -7.227 14.326 1.00 95.44 184 ALA A C 1
ATOM 1478 O O . ALA A 1 184 ? -13.191 -7.930 13.866 1.00 95.44 184 ALA A O 1
ATOM 1479 N N . SER A 1 185 ? -15.276 -7.692 14.708 1.00 95.31 185 SER A N 1
ATOM 1480 C CA . SER A 1 185 ? -15.735 -9.037 14.403 1.00 95.31 185 SER A CA 1
ATOM 1481 C C . SER A 1 185 ? -17.151 -8.990 13.858 1.00 95.31 185 SER A C 1
ATOM 1483 O O . SER A 1 185 ? -17.947 -8.128 14.245 1.00 95.31 185 SER A O 1
ATOM 1485 N N . ASN A 1 186 ? -17.452 -9.879 12.916 1.00 93.88 186 ASN A N 1
ATOM 1486 C CA . ASN A 1 186 ? -18.727 -9.904 12.207 1.00 93.88 186 ASN A CA 1
ATOM 1487 C C . ASN A 1 186 ? -19.128 -8.528 11.616 1.00 93.88 186 ASN A C 1
ATOM 1489 O O . ASN A 1 186 ? -20.295 -8.142 11.613 1.00 93.88 186 ASN A O 1
ATOM 1493 N N . GLY A 1 187 ? -18.143 -7.751 11.158 1.00 91.00 187 GLY A N 1
ATOM 1494 C CA . GLY A 1 187 ? -18.327 -6.423 10.571 1.00 91.00 187 GLY A CA 1
ATOM 1495 C C . GLY A 1 187 ? -18.605 -5.299 11.575 1.00 91.00 187 GLY A C 1
ATOM 1496 O O . GLY A 1 187 ? -18.861 -4.172 11.154 1.00 91.00 187 GLY A O 1
ATOM 1497 N N . VAL A 1 188 ? -18.551 -5.572 12.882 1.00 92.94 188 VAL A N 1
ATOM 1498 C CA . VAL A 1 188 ? -18.848 -4.607 13.950 1.00 92.94 188 VAL A CA 1
ATOM 1499 C C . VAL A 1 188 ? -17.605 -4.360 14.801 1.00 92.94 188 VAL A C 1
ATOM 1501 O O . VAL A 1 188 ? -17.001 -5.298 15.326 1.00 92.94 188 VAL A O 1
ATOM 1504 N N . THR A 1 189 ? -17.236 -3.088 14.985 1.00 95.56 189 THR A N 1
ATOM 1505 C CA . THR A 1 189 ? -16.174 -2.699 15.925 1.00 95.56 189 THR A CA 1
ATOM 1506 C C . THR A 1 189 ? -16.564 -3.121 17.337 1.00 95.56 189 THR A C 1
ATOM 1508 O O . THR A 1 189 ? -17.490 -2.569 17.928 1.00 95.56 189 THR A O 1
ATOM 1511 N N . THR A 1 190 ? -15.847 -4.104 17.873 1.00 96.56 190 THR A N 1
ATOM 1512 C CA . THR A 1 190 ? -16.090 -4.652 19.213 1.00 96.56 190 THR A CA 1
ATOM 1513 C C . THR A 1 190 ? -15.194 -3.974 20.245 1.00 96.56 190 THR A C 1
ATOM 1515 O O . THR A 1 190 ? -15.649 -3.675 21.349 1.00 96.56 190 THR A O 1
ATOM 1518 N N . ILE A 1 191 ? -13.942 -3.682 19.873 1.00 97.44 191 ILE A N 1
ATOM 1519 C CA . ILE A 1 191 ? -12.981 -2.942 20.697 1.00 97.44 191 ILE A CA 1
ATOM 1520 C C . ILE A 1 191 ? -12.406 -1.797 19.862 1.00 97.44 191 ILE A C 1
ATOM 1522 O O . ILE A 1 191 ? -11.997 -2.009 18.722 1.00 97.44 191 ILE A O 1
ATOM 1526 N N . THR A 1 192 ? -12.344 -0.597 20.430 1.00 97.19 192 THR A N 1
ATOM 1527 C CA . THR A 1 192 ? -11.651 0.558 19.842 1.00 97.19 192 THR A CA 1
ATOM 1528 C C . THR A 1 192 ? -10.575 1.055 20.793 1.00 97.19 192 THR A C 1
ATOM 1530 O O . THR A 1 192 ? -10.771 1.075 22.006 1.00 97.19 192 THR A O 1
ATOM 1533 N N . VAL A 1 193 ? -9.471 1.543 20.242 1.00 96.88 193 VAL A N 1
ATOM 1534 C CA . VAL A 1 193 ? -8.554 2.461 20.911 1.00 96.88 193 VAL A CA 1
ATOM 1535 C C . VAL A 1 193 ? -8.674 3.804 20.207 1.00 96.88 193 VAL A C 1
ATOM 1537 O O . VAL A 1 193 ? -8.312 3.921 19.037 1.00 96.88 193 VAL A O 1
ATOM 1540 N N . ASN A 1 194 ? -9.226 4.800 20.895 1.00 94.44 194 ASN A N 1
ATOM 1541 C CA . ASN A 1 194 ? -9.425 6.146 20.365 1.00 94.44 194 ASN A CA 1
ATOM 1542 C C . ASN A 1 194 ? -8.797 7.164 21.319 1.00 94.44 194 ASN A C 1
ATOM 1544 O O . ASN A 1 194 ? -9.134 7.176 22.501 1.00 94.44 194 ASN A O 1
ATOM 1548 N N . GLU A 1 195 ? -7.858 7.973 20.824 1.00 91.81 195 GLU A N 1
ATOM 1549 C CA . GLU A 1 195 ? -7.127 8.963 21.635 1.00 91.81 195 GLU A CA 1
ATOM 1550 C C . GLU A 1 195 ? -6.493 8.360 22.911 1.00 91.81 195 GLU A C 1
ATOM 1552 O O . GLU A 1 195 ? -6.478 8.970 23.977 1.00 91.81 195 GLU A O 1
ATOM 1557 N N . GLY A 1 196 ? -5.995 7.119 22.820 1.00 94.56 196 GLY A N 1
ATOM 1558 C CA . GLY A 1 196 ? -5.387 6.395 23.946 1.00 94.56 196 GLY A CA 1
ATOM 1559 C C . GLY A 1 196 ? -6.376 5.764 24.937 1.00 94.56 196 GLY A C 1
ATOM 1560 O O . GLY A 1 196 ? -5.942 5.162 25.916 1.00 94.56 196 GLY A O 1
ATOM 1561 N N . LYS A 1 197 ? -7.687 5.863 24.692 1.00 97.12 197 LYS A N 1
ATOM 1562 C CA . LYS A 1 197 ? -8.747 5.254 25.508 1.00 97.12 197 LYS A CA 1
ATOM 1563 C C . LYS A 1 197 ? -9.267 3.977 24.867 1.00 97.12 197 LYS A C 1
ATOM 1565 O O . LYS A 1 197 ? -9.434 3.933 23.650 1.00 97.12 197 LYS A O 1
ATOM 1570 N N . VAL A 1 198 ? -9.576 2.970 25.676 1.00 98.06 198 VAL A N 1
ATOM 1571 C CA . VAL A 1 198 ? -10.141 1.695 25.221 1.00 98.06 198 VAL A CA 1
ATOM 1572 C C . VAL A 1 198 ? -11.656 1.706 25.396 1.00 98.06 198 VAL A C 1
ATOM 1574 O O . VAL A 1 198 ? -12.158 1.856 26.506 1.00 98.06 198 VAL A O 1
ATOM 1577 N N . GLY A 1 199 ? -12.388 1.511 24.306 1.00 98.00 199 GLY A N 1
ATOM 1578 C CA . GLY A 1 199 ? -13.829 1.287 24.324 1.00 98.00 199 GLY A CA 1
ATOM 1579 C C . GLY A 1 199 ? -14.163 -0.167 23.993 1.00 98.00 199 GLY A C 1
ATOM 1580 O O . GLY A 1 199 ? -13.645 -0.693 23.010 1.00 98.00 199 GLY A O 1
ATOM 1581 N N . ILE A 1 200 ? -15.028 -0.815 24.778 1.00 98.06 200 ILE A N 1
ATOM 1582 C CA . ILE A 1 200 ? -15.575 -2.154 24.488 1.00 98.06 200 ILE A CA 1
ATOM 1583 C C . ILE A 1 200 ? -17.085 -2.015 24.297 1.00 98.06 200 ILE A C 1
ATOM 1585 O O . ILE A 1 200 ? -17.800 -1.614 25.215 1.00 98.06 200 ILE A O 1
ATOM 1589 N N . GLY A 1 201 ? -17.566 -2.279 23.081 1.00 97.00 201 GLY A N 1
ATOM 1590 C CA . GLY A 1 201 ? -18.950 -1.984 22.688 1.00 97.00 201 GLY A CA 1
ATOM 1591 C C . GLY A 1 201 ? -19.286 -0.484 22.611 1.00 97.00 201 GLY A C 1
ATOM 1592 O O . GLY A 1 201 ? -20.431 -0.136 22.347 1.00 97.00 201 GLY A O 1
ATOM 1593 N N . ASN A 1 202 ? -18.302 0.400 22.813 1.00 96.06 202 ASN A N 1
ATOM 1594 C CA . ASN A 1 202 ? -18.426 1.854 22.723 1.00 96.06 202 ASN A CA 1
ATOM 1595 C C . ASN A 1 202 ? -17.324 2.411 21.811 1.00 96.06 202 ASN A C 1
ATOM 1597 O O . ASN A 1 202 ? -16.145 2.277 22.120 1.00 96.06 202 ASN A O 1
ATOM 1601 N N . THR A 1 203 ? -17.683 3.052 20.696 1.00 94.75 203 THR A N 1
ATOM 1602 C CA . THR A 1 203 ? -16.710 3.611 19.737 1.00 94.75 203 THR A CA 1
ATOM 1603 C C . THR A 1 203 ? -16.204 5.012 20.101 1.00 94.75 203 THR A C 1
ATOM 1605 O O . THR A 1 203 ? -15.304 5.527 19.439 1.00 94.75 203 THR A O 1
ATOM 1608 N N . ALA A 1 204 ? -16.789 5.646 21.118 1.00 94.69 204 ALA A N 1
ATOM 1609 C CA . ALA A 1 204 ? -16.438 6.977 21.604 1.00 94.69 204 ALA A CA 1
ATOM 1610 C C . ALA A 1 204 ? -16.221 6.942 23.133 1.00 94.69 204 ALA A C 1
ATOM 1612 O O . ALA A 1 204 ? -16.997 7.542 23.879 1.00 94.69 204 ALA A O 1
ATOM 1613 N N . PRO A 1 205 ? -15.195 6.211 23.614 1.00 96.94 205 PRO A N 1
ATOM 1614 C CA . PRO A 1 205 ? -14.933 6.060 25.042 1.00 96.94 205 PRO A CA 1
ATOM 1615 C C . PRO A 1 205 ? -14.672 7.417 25.707 1.00 96.94 205 PRO A C 1
ATOM 1617 O O . PRO A 1 205 ? -13.845 8.214 25.252 1.00 96.94 205 PRO A O 1
ATOM 1620 N N . THR A 1 206 ? -15.359 7.683 26.814 1.00 96.44 206 THR A N 1
ATOM 1621 C CA . THR A 1 206 ? -15.191 8.934 27.572 1.00 96.44 206 THR A CA 1
ATOM 1622 C C . THR A 1 206 ? -14.118 8.807 28.650 1.00 96.44 206 THR A C 1
ATOM 1624 O O . THR A 1 206 ? -13.412 9.780 28.929 1.00 96.44 206 THR A O 1
ATOM 1627 N N . GLN A 1 207 ? -13.914 7.591 29.158 1.00 96.44 207 GLN A N 1
ATOM 1628 C CA . GLN A 1 207 ? -12.915 7.219 30.162 1.00 96.44 207 GLN A CA 1
ATOM 1629 C C . GLN A 1 207 ? -11.769 6.402 29.552 1.00 96.44 207 GLN A C 1
ATOM 1631 O O . GLN A 1 207 ? -11.871 5.934 28.422 1.00 96.44 207 GLN A O 1
ATOM 1636 N N . ALA A 1 208 ? -10.673 6.215 30.298 1.00 96.81 208 ALA A N 1
ATOM 1637 C CA . ALA A 1 208 ? -9.524 5.418 29.843 1.00 96.81 208 ALA A CA 1
ATOM 1638 C C . ALA A 1 208 ? -9.910 3.981 29.439 1.00 96.81 208 ALA A C 1
ATOM 1640 O O . ALA A 1 208 ? -9.370 3.448 28.472 1.00 96.81 208 ALA A O 1
ATOM 1641 N N . LEU A 1 209 ? -10.872 3.392 30.153 1.00 97.50 209 LEU A N 1
ATOM 1642 C CA . LEU A 1 209 ? -11.588 2.179 29.774 1.00 97.50 209 LEU A CA 1
ATOM 1643 C C . LEU A 1 209 ? -13.090 2.454 29.909 1.00 97.50 209 LEU A C 1
ATOM 1645 O O . LEU A 1 209 ? -13.546 2.832 30.986 1.00 97.50 209 LEU A O 1
ATOM 1649 N N . ASP A 1 210 ? -13.845 2.261 28.833 1.00 97.88 210 ASP A N 1
ATOM 1650 C CA . ASP A 1 210 ? -15.289 2.502 28.765 1.00 97.88 210 ASP A CA 1
ATOM 1651 C C . ASP A 1 210 ? -15.972 1.266 28.157 1.00 97.88 210 ASP A C 1
ATOM 1653 O O . ASP A 1 210 ? -15.711 0.890 27.011 1.00 97.88 210 ASP A O 1
ATOM 1657 N N . VAL A 1 211 ? -16.793 0.575 28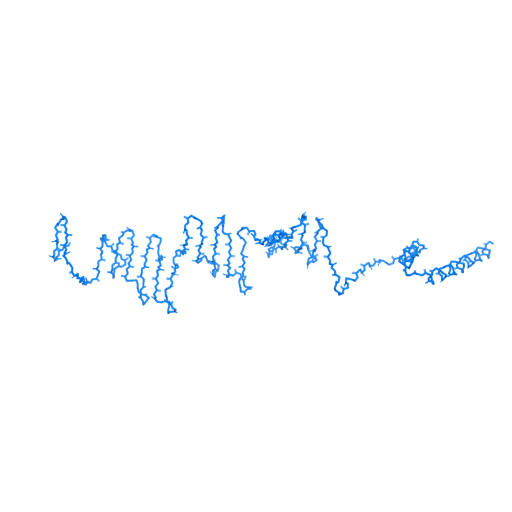.950 1.00 97.69 211 VAL A N 1
ATOM 1658 C CA . VAL A 1 211 ? -17.456 -0.672 28.547 1.00 97.69 211 VAL A CA 1
ATOM 1659 C C . VAL A 1 211 ? -18.959 -0.449 28.523 1.00 97.69 211 VAL A C 1
ATOM 1661 O O . VAL A 1 211 ? -19.575 -0.216 29.561 1.00 97.69 211 VAL A O 1
ATOM 1664 N N . THR A 1 212 ? -19.573 -0.578 27.348 1.00 97.25 212 THR A N 1
ATOM 1665 C CA . THR A 1 212 ? -21.035 -0.626 27.236 1.00 97.25 212 THR A CA 1
ATOM 1666 C C . THR A 1 212 ? -21.505 -2.064 27.422 1.00 97.25 212 THR A C 1
ATOM 1668 O O . THR A 1 212 ? -21.384 -2.895 26.525 1.00 97.25 212 THR A O 1
ATOM 1671 N N . GLY A 1 213 ? -22.042 -2.361 28.605 1.00 96.00 213 GLY A N 1
ATOM 1672 C CA . GLY A 1 213 ? -22.573 -3.675 28.959 1.00 96.00 213 GLY A CA 1
ATOM 1673 C C . GLY A 1 213 ? -22.032 -4.199 30.286 1.00 96.00 213 GLY A C 1
ATOM 1674 O O . GLY A 1 213 ? -21.434 -3.474 31.075 1.00 96.00 213 GLY A O 1
ATOM 1675 N N . ASN A 1 214 ? -22.267 -5.486 30.537 1.00 95.81 214 ASN A N 1
ATOM 1676 C CA . ASN A 1 214 ? -21.835 -6.140 31.768 1.00 95.81 214 ASN A CA 1
ATOM 1677 C C . ASN A 1 214 ? -20.376 -6.594 31.674 1.00 95.81 214 ASN A C 1
ATOM 1679 O O . ASN A 1 214 ? -19.955 -7.151 30.661 1.00 95.81 214 ASN A O 1
ATOM 1683 N N . ILE A 1 215 ? -19.641 -6.461 32.778 1.00 96.75 215 ILE A N 1
ATOM 1684 C CA . ILE A 1 215 ? -18.293 -7.014 32.928 1.00 96.75 215 ILE A CA 1
ATOM 1685 C C . ILE A 1 215 ? -18.378 -8.256 33.817 1.00 96.75 215 ILE A C 1
ATOM 1687 O O . ILE A 1 215 ? -18.823 -8.185 34.961 1.00 96.75 215 ILE A O 1
ATOM 1691 N N . LYS A 1 216 ? -17.932 -9.406 33.301 1.00 97.00 216 LYS A N 1
ATOM 1692 C CA . LYS A 1 216 ? -17.746 -10.629 34.092 1.00 97.00 216 LYS A CA 1
ATOM 1693 C C . LYS A 1 216 ? -16.260 -10.821 34.373 1.00 97.00 216 LYS A C 1
ATOM 1695 O O . LYS A 1 216 ? -15.482 -11.022 33.447 1.00 97.00 216 LYS A O 1
ATOM 1700 N N . LEU A 1 217 ? -15.887 -10.799 35.648 1.00 96.50 217 LEU A N 1
ATOM 1701 C CA . LEU A 1 217 ? -14.517 -11.009 36.118 1.00 96.50 217 LEU A CA 1
ATOM 1702 C C . LEU A 1 217 ? -14.434 -12.328 36.890 1.00 96.50 217 LEU A C 1
ATOM 1704 O O . LEU A 1 217 ? -15.381 -12.717 37.569 1.00 96.50 217 LEU A O 1
ATOM 1708 N N . THR A 1 218 ? -13.301 -13.017 36.793 1.00 97.62 218 THR A N 1
ATOM 1709 C CA . THR A 1 218 ? -13.006 -14.219 37.595 1.00 97.62 218 THR A CA 1
ATOM 1710 C C . THR A 1 218 ? -12.158 -13.913 38.831 1.00 97.62 218 THR A C 1
ATOM 1712 O O . THR A 1 218 ? -11.948 -14.798 39.653 1.00 97.62 218 THR A O 1
ATOM 1715 N N . GLY A 1 219 ? -11.654 -12.681 38.950 1.00 96.44 219 GLY A N 1
ATOM 1716 C CA . GLY A 1 219 ? -10.812 -12.217 40.052 1.00 96.44 219 GLY A CA 1
ATOM 1717 C C . GLY A 1 219 ? -11.403 -11.012 40.786 1.00 96.44 219 GLY A C 1
ATOM 1718 O O . GLY A 1 219 ? -12.546 -10.622 40.554 1.00 96.44 219 GLY A O 1
ATOM 1719 N N . ASN A 1 220 ? -10.599 -10.419 41.669 1.00 96.06 220 ASN A N 1
ATOM 1720 C CA . ASN A 1 220 ? -10.980 -9.242 42.449 1.00 96.06 220 ASN A CA 1
ATOM 1721 C C . ASN A 1 220 ? -10.834 -7.951 41.634 1.00 96.06 220 ASN A C 1
ATOM 1723 O O . ASN A 1 220 ? -9.941 -7.836 40.794 1.00 96.06 220 ASN A O 1
ATOM 1727 N N . ILE A 1 221 ? -11.653 -6.948 41.955 1.00 95.56 221 ILE A N 1
ATOM 1728 C CA . ILE A 1 221 ? -11.408 -5.562 41.550 1.00 95.56 221 ILE A CA 1
ATOM 1729 C C . ILE A 1 221 ? -10.490 -4.940 42.603 1.00 95.56 221 ILE A C 1
ATOM 1731 O O . ILE A 1 221 ? -10.830 -4.916 43.784 1.00 95.56 221 ILE A O 1
ATOM 1735 N N . VAL A 1 222 ? -9.327 -4.453 42.178 1.00 94.81 222 VAL A N 1
ATOM 1736 C CA . VAL A 1 222 ? -8.373 -3.741 43.035 1.00 94.81 222 VAL A CA 1
ATOM 1737 C C . VAL A 1 222 ? -8.266 -2.313 42.522 1.00 94.81 222 VAL A C 1
ATOM 1739 O O . VAL A 1 222 ? -7.966 -2.101 41.350 1.00 94.81 222 VAL A O 1
ATOM 1742 N N . SER A 1 223 ? -8.516 -1.341 43.393 1.00 94.69 223 SER A N 1
ATOM 1743 C CA . SER A 1 223 ? -8.427 0.083 43.083 1.00 94.69 223 SER A CA 1
ATOM 1744 C C . SER A 1 223 ? -7.582 0.780 44.143 1.00 94.69 223 SER A C 1
ATOM 1746 O O . SER A 1 223 ? -7.706 0.481 45.328 1.00 94.69 223 SER A O 1
ATOM 1748 N N . ASN A 1 224 ? -6.724 1.708 43.713 1.00 96.44 224 ASN A N 1
ATOM 1749 C CA . ASN A 1 224 ? -5.984 2.588 44.624 1.00 96.44 224 ASN A CA 1
ATOM 1750 C C . ASN A 1 224 ? -6.862 3.728 45.168 1.00 96.44 224 ASN A C 1
ATOM 1752 O O . ASN A 1 224 ? -6.502 4.351 46.162 1.00 96.44 224 ASN A O 1
ATOM 1756 N N . GLY A 1 225 ? -7.973 4.023 44.488 1.00 92.69 225 GLY A N 1
ATOM 1757 C CA . GLY A 1 225 ? -8.997 4.965 44.931 1.00 92.69 225 GLY A CA 1
ATOM 1758 C C . GLY A 1 225 ? -10.334 4.268 45.162 1.00 92.69 225 GLY A C 1
ATOM 1759 O O . GLY A 1 225 ? -10.413 3.038 45.202 1.00 92.69 225 GLY A O 1
ATOM 1760 N N . ASP A 1 226 ? -11.399 5.050 45.248 1.00 93.38 226 ASP A N 1
ATOM 1761 C CA . ASP A 1 226 ? -12.729 4.514 45.512 1.00 93.38 226 ASP A CA 1
ATOM 1762 C C . ASP A 1 226 ? -13.309 3.781 44.296 1.00 93.38 226 ASP A C 1
ATOM 1764 O O . ASP A 1 226 ? -13.155 4.199 43.148 1.00 93.38 226 ASP A O 1
ATOM 1768 N N . ILE A 1 227 ? -14.011 2.678 44.558 1.00 93.25 227 ILE A N 1
ATOM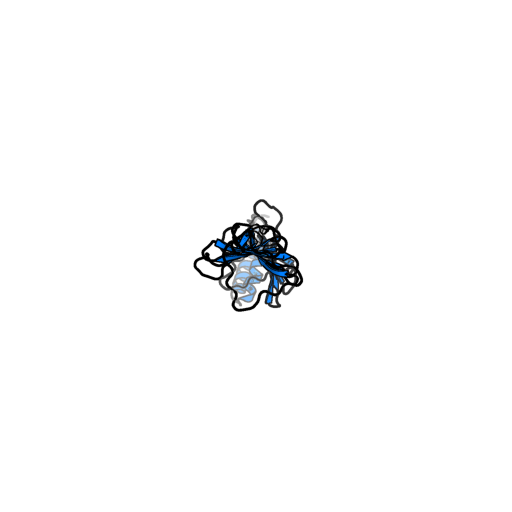 1769 C CA . ILE A 1 227 ? -14.881 2.036 43.572 1.00 93.25 227 ILE A CA 1
ATOM 1770 C C . ILE A 1 227 ? -16.265 2.653 43.745 1.00 93.25 227 ILE A C 1
ATOM 1772 O O . ILE A 1 227 ? -16.904 2.464 44.779 1.00 93.25 227 ILE A O 1
ATOM 1776 N N . CYS A 1 228 ? -16.739 3.364 42.727 1.00 92.00 228 CYS A N 1
ATOM 1777 C CA . CYS A 1 228 ? -18.107 3.861 42.704 1.00 92.00 228 CYS A CA 1
ATOM 1778 C C . CYS A 1 228 ? -19.045 2.823 42.065 1.00 92.00 228 CYS A C 1
ATOM 1780 O O . CYS A 1 228 ? -18.723 2.241 41.030 1.00 92.00 228 CYS A O 1
ATOM 1782 N N . ILE A 1 229 ? -20.198 2.569 42.692 1.00 92.31 229 ILE A N 1
ATOM 1783 C CA . ILE A 1 229 ? -21.223 1.624 42.225 1.00 92.31 229 ILE A CA 1
ATOM 1784 C C . ILE A 1 229 ? -22.566 2.359 42.215 1.00 92.31 229 ILE A C 1
ATOM 1786 O O . ILE A 1 229 ? -23.025 2.808 43.264 1.00 92.31 229 ILE A O 1
ATOM 1790 N N . GLY A 1 230 ? -23.212 2.456 41.050 1.00 88.19 230 GLY A N 1
ATOM 1791 C CA . GLY A 1 230 ? -24.487 3.159 40.883 1.00 88.19 230 GLY A CA 1
ATOM 1792 C C . GLY A 1 230 ? -24.344 4.394 40.000 1.00 88.19 230 GLY A C 1
ATOM 1793 O O . GLY A 1 230 ? -23.711 4.315 38.952 1.00 88.19 230 GLY A O 1
ATOM 1794 N N . ASN A 1 231 ? -24.967 5.508 40.394 1.00 86.00 231 ASN A N 1
ATOM 1795 C CA . ASN A 1 231 ? -24.896 6.745 39.622 1.00 86.00 231 ASN A CA 1
ATOM 1796 C C . ASN A 1 231 ? -23.655 7.546 40.036 1.00 86.00 231 ASN A C 1
ATOM 1798 O O . ASN A 1 231 ? -23.640 8.194 41.086 1.00 86.00 231 ASN A O 1
ATOM 1802 N N . CYS A 1 232 ? -22.642 7.426 39.189 1.00 80.56 232 CYS A N 1
ATOM 1803 C CA . CYS A 1 232 ? -21.339 8.063 39.189 1.00 80.56 232 CYS A CA 1
ATOM 1804 C C . CYS A 1 232 ? -21.172 8.628 37.764 1.00 80.56 232 CYS A C 1
ATOM 1806 O O . CYS A 1 232 ? -20.589 9.717 37.639 1.00 80.56 232 CYS A O 1
#

Sequence (232 aa):
MLGTISNIYLTLYIVIQFLVKNLLTHTRAMKKSLIIITVLLIPSLIGLVYATTLIGSGDNVNIPVGKKFFLDSNSKSYIWQPFEGRVEFYTSPFGSSTPQRAMTITEAGTFWFESQKPIYLDGGVNTFFYEWGNDHIVFATNNQQALHISPTQDIWIHPTKRLYFDAGFNDYISNTAGNRLDFASNGVTTITVNEGKVGIGNTAPTQALDVTGNIKLTGNIVSNGDICIGNC

Radius of gyration: 39.21 Å; Cα contacts (8 Å, |Δi|>4): 335; chains: 1; bounding box: 63×33×131 Å

Solvent-accessible surface area (backbone atoms only — not comparable to full-atom values): 14134 Å² total; per-residue (Å²): 125,72,72,68,55,53,53,52,54,53,53,51,51,52,52,50,54,53,51,54,57,62,53,72,75,57,63,82,77,56,61,69,62,50,61,63,59,66,63,75,76,53,89,79,79,74,71,81,81,75,81,74,78,75,81,54,95,88,62,83,83,84,71,53,69,70,39,70,49,63,76,46,95,82,70,35,29,31,41,33,21,77,43,87,59,35,44,36,35,32,37,37,57,91,95,51,88,60,58,38,78,60,38,39,42,36,72,86,72,48,72,53,59,53,78,67,46,70,48,58,78,77,87,58,90,31,39,30,38,29,34,77,51,90,77,24,44,34,38,29,48,84,74,36,75,48,39,38,40,34,91,86,64,54,71,45,66,37,79,68,38,71,51,62,81,50,95,83,69,24,34,31,44,30,25,81,46,94,80,29,45,33,40,27,49,84,69,39,71,44,36,29,34,49,86,86,13,35,7,37,63,31,91,76,44,88,42,67,70,26,68,62,72,88,84,88,75,96,72,84,91,85,68,99,63,86,86,84,85,80,98,123

Organism: NCBI:txid1407055

Nearest PDB structures (foldseek):
  5aq5-assembly1_C  TM=6.119E-01  e=5.223E-01  Tequintavirus T5
  4uw8-assembly3_H  TM=6.101E-01  e=1.636E+00  Tequintavirus T5
  4uw8-assembly3_G  TM=4.739E-01  e=1.728E+00  Tequintavirus T5
  6lqt-assembly1_AF  TM=2.317E-01  e=1.390E+00  Saccharomyces cerevisiae S288C
  8bx8-assembly1_D  TM=2.371E-01  e=1.059E+00  Tetrahymena thermophila

Foldseek 3Di:
DPPVVVVVVVVVVVVVVVVVVVVVVDDPPVVVVVVVVVVVPCPPDPDDPPPPPPQDVPHDDDADAPGWAAPDPLSAWTWHRPDPFKIWTWHADVPDSDIDTAWMQGNVRDIDGPAPHWDADPPDDAWTWGHPDPQKIFTTGRVHTAWIAHPVPGIDGDACHWDAPDPVSQFTWHRPDPPKIFGGHRVHGQWIQDPCAIEGVDNDDPDNYHYDDDDDDPDDDDDPDDDDDDDD

Mean predicted aligned error: 14.63 Å

pLDDT: mean 79.94, std 17.93, range [34.66, 98.06]

Secondary structure (DSSP, 8-state):
-HHHHHHHHHHHHHHHHHHHHHHTTS-TTHHHHHHHHHGGG--S------------TT------TT-EEESSTTSSSEEE--STTEEEEEEPPTT-SS-EEEEEEETTS-EE--TT--EESSSSSSSEEEEEETTEEEEEETTEEEEEEETTTEEEEPTT-EEESSTTS-SEEE-SSTTEEEEEETTEEEEEEETTEEEES-SS-SSSEEESS----SS----SS----S--